Protein AF-0000000075109501 (afdb_homodimer)

InterPro domains:
  IPR036249 Thioredoxin-like superfamily [SSF52833] (13-131)

Organism: Aphanomyces astaci (NCBI:txid112090)

Structure (mmCIF, N/CA/C/O backbone):
data_AF-0000000075109501-model_v1
#
loop_
_entity.id
_entity.type
_entity.pdbx_description
1 polymer 'Thioredoxin-like fold domain-containing protein'
#
loop_
_atom_site.group_PDB
_atom_site.id
_atom_site.type_symbol
_atom_site.label_atom_id
_atom_site.label_alt_id
_atom_site.label_comp_id
_atom_site.label_asym_id
_atom_site.label_entity_id
_atom_site.label_seq_id
_atom_site.pdbx_PDB_ins_code
_atom_site.Cartn_x
_atom_site.Cartn_y
_atom_site.Cartn_z
_atom_site.occupancy
_atom_site.B_iso_or_equiv
_atom_site.auth_seq_id
_atom_site.auth_comp_id
_atom_site.auth_asym_id
_atom_site.auth_atom_id
_atom_site.pdbx_PDB_model_num
ATOM 1 N N . MET A 1 1 ? 1.166 48.281 -24.672 1 33.03 1 MET A N 1
ATOM 2 C CA . MET A 1 1 ? 1.552 46.969 -25.125 1 33.03 1 MET A CA 1
ATOM 3 C C . MET A 1 1 ? 2.084 46.125 -23.969 1 33.03 1 MET A C 1
ATOM 5 O O . MET A 1 1 ? 3.258 46.219 -23.609 1 33.03 1 MET A O 1
ATOM 9 N N . MET A 1 2 ? 1.302 45.969 -22.781 1 36.78 2 MET A N 1
ATOM 10 C CA . MET A 1 2 ? 1.619 45.406 -21.484 1 36.78 2 MET A CA 1
ATOM 11 C C . MET A 1 2 ? 1.959 43.906 -21.594 1 36.78 2 MET A C 1
ATOM 13 O O . MET A 1 2 ? 1.188 43.125 -22.156 1 36.78 2 MET A O 1
ATOM 17 N N . GLY A 1 3 ? 3.221 43.594 -21.812 1 31.98 3 GLY A N 1
ATOM 18 C CA . GLY A 1 3 ? 3.746 42.219 -21.891 1 31.98 3 GLY A CA 1
ATOM 19 C C . GLY A 1 3 ? 3.271 41.344 -20.75 1 31.98 3 GLY A C 1
ATOM 20 O O . GLY A 1 3 ? 3.451 41.688 -19.578 1 31.98 3 GLY A O 1
ATOM 21 N N . LEU A 1 4 ? 2.201 40.594 -20.875 1 34.44 4 LEU A N 1
ATOM 22 C CA . LEU A 1 4 ? 1.718 39.531 -19.969 1 34.44 4 LEU A CA 1
ATOM 23 C C . LEU A 1 4 ? 2.811 38.5 -19.688 1 34.44 4 LEU A C 1
ATOM 25 O O . LEU A 1 4 ? 3.227 37.781 -20.594 1 34.44 4 LEU A O 1
ATOM 29 N N . LEU A 1 5 ? 3.838 38.812 -18.906 1 34.16 5 LEU A N 1
ATOM 30 C CA . LEU A 1 5 ? 4.828 37.812 -18.547 1 34.16 5 LEU A CA 1
ATOM 31 C C . LEU A 1 5 ? 4.152 36.594 -17.906 1 34.16 5 LEU A C 1
ATOM 33 O O . LEU A 1 5 ? 3.395 36.719 -16.953 1 34.16 5 LEU A O 1
ATOM 37 N N . PHE A 1 6 ? 3.906 35.531 -18.641 1 37.47 6 PHE A N 1
ATOM 38 C CA . PHE A 1 6 ? 3.467 34.219 -18.234 1 37.47 6 PHE A CA 1
ATOM 39 C C . PHE A 1 6 ? 4.363 33.656 -17.125 1 37.47 6 PHE A C 1
ATOM 41 O O . PHE A 1 6 ? 5.555 33.438 -17.344 1 37.47 6 PHE A O 1
ATOM 48 N N . ARG A 1 7 ? 4.148 34.094 -15.867 1 44.5 7 ARG A N 1
ATOM 49 C CA . ARG A 1 7 ? 4.844 33.5 -14.734 1 44.5 7 ARG A CA 1
ATOM 50 C C . ARG A 1 7 ? 4.656 32 -14.703 1 44.5 7 ARG A C 1
ATOM 52 O O . ARG A 1 7 ? 3.547 31.5 -14.477 1 44.5 7 ARG A O 1
ATOM 59 N N . ALA A 1 8 ? 5.504 31.234 -15.375 1 37.91 8 ALA A N 1
ATOM 60 C CA . ALA A 1 8 ? 5.477 29.781 -15.367 1 37.91 8 ALA A CA 1
ATOM 61 C C . ALA A 1 8 ? 5.844 29.234 -13.992 1 37.91 8 ALA A C 1
ATOM 63 O O . ALA A 1 8 ? 6.965 29.422 -13.516 1 37.91 8 ALA A O 1
ATOM 64 N N . ALA A 1 9 ? 4.887 29.078 -13.109 1 43.84 9 ALA A N 1
ATOM 65 C CA . ALA A 1 9 ? 5.113 28.391 -11.844 1 43.84 9 ALA A CA 1
ATOM 66 C C . ALA A 1 9 ? 5.77 27.031 -12.078 1 43.84 9 ALA A C 1
ATOM 68 O O . ALA A 1 9 ? 5.266 26.219 -12.852 1 43.84 9 ALA A O 1
ATOM 69 N N . ILE A 1 10 ? 7.164 26.922 -11.938 1 38.84 10 ILE A N 1
ATOM 70 C CA . ILE A 1 10 ? 7.879 25.656 -12.07 1 38.84 10 ILE A CA 1
ATOM 71 C C . ILE A 1 10 ? 7.48 24.719 -10.938 1 38.84 10 ILE A C 1
ATOM 73 O O . ILE A 1 10 ? 7.66 25.031 -9.758 1 38.84 10 ILE A O 1
ATOM 77 N N . PHE A 1 11 ? 6.633 23.812 -11.172 1 44.56 11 PHE A N 1
ATOM 78 C CA . PHE A 1 11 ? 6.262 22.734 -10.25 1 44.56 11 PHE A CA 1
ATOM 79 C C . PHE A 1 11 ? 7.348 21.672 -10.195 1 44.56 11 PHE A C 1
ATOM 81 O O . PHE A 1 11 ? 7.629 21.016 -11.203 1 44.56 11 PHE A O 1
ATOM 88 N N . VAL A 1 12 ? 8.43 21.797 -9.258 1 39.12 12 VAL A N 1
ATOM 89 C CA . VAL A 1 12 ? 9.414 20.734 -9.133 1 39.12 12 VAL A CA 1
ATOM 90 C C . VAL A 1 12 ? 8.914 19.672 -8.141 1 39.12 12 VAL A C 1
ATOM 92 O O . VAL A 1 12 ? 8.578 20 -7 1 39.12 12 VAL A O 1
ATOM 95 N N . VAL A 1 13 ? 8.547 18.578 -8.633 1 41.22 13 VAL A N 1
ATOM 96 C CA . VAL A 1 13 ? 8.211 17.422 -7.812 1 41.22 13 VAL A CA 1
ATOM 97 C C . VAL A 1 13 ? 9.484 16.719 -7.363 1 41.22 13 VAL A C 1
ATOM 99 O O . VAL A 1 13 ? 10.258 16.234 -8.195 1 41.22 13 VAL A O 1
ATOM 102 N N . LEU A 1 14 ? 10.047 17.016 -6.191 1 36.53 14 LEU A N 1
ATOM 103 C CA . LEU A 1 14 ? 11.219 16.297 -5.699 1 36.53 14 LEU A CA 1
ATOM 104 C C . LEU A 1 14 ? 10.797 15.062 -4.91 1 36.53 14 LEU A C 1
ATOM 106 O O . LEU A 1 14 ? 10.141 15.172 -3.875 1 36.53 14 LEU A O 1
ATOM 110 N N . ALA A 1 15 ? 10.797 14.039 -5.57 1 40.53 15 ALA A N 1
ATOM 111 C CA . ALA A 1 15 ? 10.641 12.758 -4.883 1 40.53 15 ALA A CA 1
ATOM 112 C C . ALA A 1 15 ? 11.969 12.281 -4.301 1 40.53 15 ALA A C 1
ATOM 114 O O . ALA A 1 15 ? 12.945 12.102 -5.035 1 40.53 15 ALA A O 1
ATOM 115 N N . MET A 1 16 ? 12.328 12.57 -3.178 1 34.25 16 MET A N 1
ATOM 116 C CA . MET A 1 16 ? 13.555 12.039 -2.59 1 34.25 16 MET A CA 1
ATOM 117 C C . MET A 1 16 ? 13.477 10.516 -2.461 1 34.25 16 MET A C 1
ATOM 119 O O . MET A 1 16 ? 12.805 10 -1.567 1 34.25 16 MET A O 1
ATOM 123 N N . LEU A 1 17 ? 13.5 9.922 -3.537 1 38.72 17 LEU A N 1
ATOM 124 C CA . LEU A 1 17 ? 13.648 8.469 -3.451 1 38.72 17 LEU A CA 1
ATOM 125 C C . LEU A 1 17 ? 15.094 8.086 -3.164 1 38.72 17 LEU A C 1
ATOM 127 O O . LEU A 1 17 ? 16.016 8.742 -3.637 1 38.72 17 LEU A O 1
ATOM 131 N N . PRO A 1 18 ? 15.359 7.418 -2.105 1 33.84 18 PRO A N 1
ATOM 132 C CA . PRO A 1 18 ? 16.75 6.945 -2.074 1 33.84 18 PRO A CA 1
ATOM 133 C C . PRO A 1 18 ? 17.203 6.387 -3.42 1 33.84 18 PRO A C 1
ATOM 135 O O . PRO A 1 18 ? 16.422 5.758 -4.133 1 33.84 18 PRO A O 1
ATOM 138 N N . SER A 1 19 ? 18.125 7.223 -4.027 1 35.84 19 SER A N 1
ATOM 139 C CA . SER A 1 19 ? 18.734 6.75 -5.273 1 35.84 19 SER A CA 1
ATOM 140 C C . SER A 1 19 ? 19.25 5.328 -5.125 1 35.84 19 SER A C 1
ATOM 142 O O . SER A 1 19 ? 20.344 5.117 -4.586 1 35.84 19 SER A O 1
ATOM 144 N N . SER A 1 20 ? 18.594 4.422 -4.68 1 35.09 20 SER A N 1
ATOM 145 C CA . SER A 1 20 ? 19.281 3.18 -5.02 1 35.09 20 SER A CA 1
ATOM 146 C C . SER A 1 20 ? 19.547 3.092 -6.52 1 35.09 20 SER A C 1
ATOM 148 O O . SER A 1 20 ? 18.828 3.686 -7.32 1 35.09 20 SER A O 1
ATOM 150 N N . SER A 1 21 ? 20.828 2.861 -6.926 1 34.03 21 SER A N 1
ATOM 151 C CA . SER A 1 21 ? 21.156 2.572 -8.32 1 34.03 21 SER A CA 1
ATOM 152 C C . SER A 1 21 ? 19.984 1.938 -9.047 1 34.03 21 SER A C 1
ATOM 154 O O . SER A 1 21 ? 19.375 0.989 -8.547 1 34.03 21 SER A O 1
ATOM 156 N N . VAL A 1 22 ? 19.125 2.854 -9.719 1 38 22 VAL A N 1
ATOM 157 C CA . VAL A 1 22 ? 18.219 2.219 -10.68 1 38 22 VAL A CA 1
ATOM 158 C C . VAL A 1 22 ? 18.891 0.973 -11.266 1 38 22 VAL A C 1
ATOM 160 O O . VAL A 1 22 ? 19.875 1.073 -11.992 1 38 22 VAL A O 1
ATOM 163 N N . GLY A 1 23 ? 19.156 -0.03 -10.516 1 33.16 23 GLY A N 1
ATOM 164 C CA . GLY A 1 23 ? 19.688 -1.192 -11.203 1 33.16 23 GLY A CA 1
ATOM 165 C C . GLY A 1 23 ? 19.125 -1.379 -12.602 1 33.16 23 GLY A C 1
ATOM 166 O O . GLY A 1 23 ? 18.094 -0.807 -12.938 1 33.16 23 GLY A O 1
ATOM 167 N N . ASP A 1 24 ? 19.844 -1.945 -13.484 1 32.72 24 ASP A N 1
ATOM 168 C CA . ASP A 1 24 ? 19.469 -2.404 -14.82 1 32.72 24 ASP A CA 1
ATOM 169 C C . ASP A 1 24 ? 18.016 -2.893 -14.844 1 32.72 24 ASP A C 1
ATOM 171 O O . ASP A 1 24 ? 17.562 -3.559 -13.914 1 32.72 24 ASP A O 1
ATOM 175 N N . ILE A 1 25 ? 17.031 -1.948 -15.352 1 41.03 25 ILE A N 1
ATOM 176 C CA . ILE A 1 25 ? 15.758 -2.547 -15.727 1 41.03 25 ILE A CA 1
ATOM 177 C C . ILE A 1 25 ? 15.953 -4.023 -16.062 1 41.03 25 ILE A C 1
ATOM 179 O O . ILE A 1 25 ? 16.688 -4.367 -17 1 41.03 25 ILE A O 1
ATOM 183 N N . PRO A 1 26 ? 15.758 -4.848 -15.125 1 42.59 26 PRO A N 1
ATOM 184 C CA . PRO A 1 26 ? 16.047 -6.223 -15.531 1 42.59 26 PRO A CA 1
ATOM 185 C C . PRO A 1 26 ? 15.555 -6.535 -16.953 1 42.59 26 PRO A C 1
ATOM 187 O O . PRO A 1 26 ? 14.547 -5.98 -17.391 1 42.59 26 PRO A O 1
ATOM 190 N N . THR A 1 27 ? 16.281 -6.91 -17.875 1 42.75 27 THR A N 1
ATOM 191 C CA . THR A 1 27 ? 15.969 -7.465 -19.188 1 42.75 27 THR A CA 1
ATOM 192 C C . THR A 1 27 ? 14.812 -8.453 -19.094 1 42.75 27 THR A C 1
ATOM 194 O O . THR A 1 27 ? 14.203 -8.805 -20.094 1 42.75 27 THR A O 1
ATOM 197 N N . THR A 1 28 ? 14.633 -9.125 -17.922 1 51.81 28 THR A N 1
ATOM 198 C CA . THR A 1 28 ? 13.484 -10.023 -17.828 1 51.81 28 THR A CA 1
ATOM 199 C C . THR A 1 28 ? 12.398 -9.406 -16.969 1 51.81 28 THR A C 1
ATOM 201 O O . THR A 1 28 ? 12.688 -8.742 -15.961 1 51.81 28 THR A O 1
ATOM 204 N N . THR A 1 29 ? 11.266 -9.133 -17.516 1 56.59 29 THR A N 1
ATOM 205 C CA . THR A 1 29 ? 10.109 -8.555 -16.844 1 56.59 29 THR A CA 1
ATOM 206 C C . THR A 1 29 ? 9.766 -9.352 -15.586 1 56.59 29 THR A C 1
ATOM 208 O O .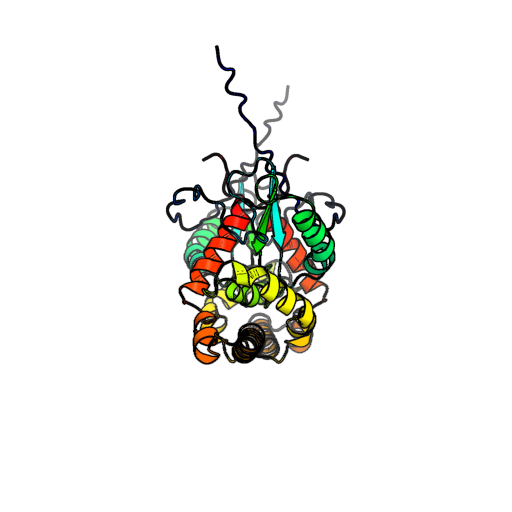 THR A 1 29 ? 9.492 -10.555 -15.664 1 56.59 29 THR A O 1
ATOM 211 N N . PRO A 1 30 ? 9.984 -8.672 -14.531 1 77.88 30 PRO A N 1
ATOM 212 C CA . PRO A 1 30 ? 9.547 -9.391 -13.328 1 77.88 30 PRO A CA 1
ATOM 213 C C . PRO A 1 30 ? 8.055 -9.688 -13.328 1 77.88 30 PRO A C 1
ATOM 215 O O . PRO A 1 30 ? 7.32 -9.203 -14.195 1 77.88 30 PRO A O 1
ATOM 218 N N . GLY A 1 31 ? 7.652 -10.656 -12.609 1 87.25 31 GLY A N 1
ATOM 219 C CA . GLY A 1 31 ? 6.266 -11.078 -12.477 1 87.25 31 GLY A CA 1
ATOM 220 C C . GLY A 1 31 ? 6.082 -12.578 -12.555 1 87.25 31 GLY A C 1
ATOM 221 O O . GLY A 1 31 ? 7.051 -13.336 -12.453 1 87.25 31 GLY A O 1
ATOM 222 N N . PHE A 1 32 ? 4.766 -12.945 -12.609 1 90.62 32 PHE A N 1
ATOM 223 C CA . PHE A 1 32 ? 4.422 -14.359 -12.633 1 90.62 32 PHE A CA 1
ATOM 224 C C . PHE A 1 32 ? 3.762 -14.742 -13.953 1 90.62 32 PHE A C 1
ATOM 226 O O . PHE A 1 32 ? 2.682 -14.242 -14.281 1 90.62 32 PHE A O 1
ATOM 233 N N . THR A 1 33 ? 4.457 -15.625 -14.68 1 91.06 33 THR A N 1
ATOM 234 C CA . THR A 1 33 ? 3.961 -16.047 -15.984 1 91.06 33 THR A CA 1
ATOM 235 C C . THR A 1 33 ? 2.842 -17.078 -15.828 1 91.06 33 THR A C 1
ATOM 237 O O . THR A 1 33 ? 2.934 -17.984 -15 1 91.06 33 THR A O 1
ATOM 240 N N . TYR A 1 34 ? 1.793 -16.812 -16.594 1 92.12 34 TYR A N 1
ATOM 241 C CA . TYR A 1 34 ? 0.693 -17.766 -16.641 1 92.12 34 TYR A CA 1
ATOM 242 C C . TYR A 1 34 ? 1.068 -19 -17.469 1 92.12 34 TYR A C 1
ATOM 244 O O . TYR A 1 34 ? 1.349 -18.891 -18.656 1 92.12 34 TYR A O 1
ATOM 252 N N . LYS A 1 35 ? 1.213 -20.125 -16.75 1 89.94 35 LYS A N 1
ATOM 253 C CA . LYS A 1 35 ? 1.465 -21.438 -17.359 1 89.94 35 LYS A CA 1
ATOM 254 C C . LYS A 1 35 ? 2.748 -21.422 -18.188 1 89.94 35 LYS A C 1
ATOM 256 O O . LYS A 1 35 ? 3.828 -21.141 -17.656 1 89.94 35 LYS A O 1
ATOM 261 N N . ASP A 1 36 ? 2.703 -21.594 -19.5 1 89.62 36 ASP A N 1
ATOM 262 C CA . ASP A 1 36 ? 3.902 -21.875 -20.281 1 89.62 36 ASP A CA 1
ATOM 263 C C . ASP A 1 36 ? 4.215 -20.734 -21.234 1 89.62 36 ASP A C 1
ATOM 265 O O . ASP A 1 36 ? 4.844 -20.938 -22.281 1 89.62 36 ASP A O 1
ATOM 269 N N . GLY A 1 37 ? 3.805 -19.641 -20.906 1 91.62 37 GLY A N 1
ATOM 270 C CA . GLY A 1 37 ? 4.133 -18.5 -21.766 1 91.62 37 GLY A CA 1
ATOM 271 C C . GLY A 1 37 ? 5.625 -18.297 -21.922 1 91.62 37 GLY A C 1
ATOM 272 O O . GLY A 1 37 ? 6.352 -18.156 -20.938 1 91.62 37 GLY A O 1
ATOM 273 N N . LEU A 1 38 ? 6.043 -18.125 -23.172 1 91.62 38 LEU A N 1
ATOM 274 C CA . LEU A 1 38 ? 7.469 -17.984 -23.438 1 91.62 38 LEU A CA 1
ATOM 275 C C . LEU A 1 38 ? 7.867 -16.516 -23.516 1 91.62 38 LEU A C 1
ATOM 277 O O . LEU A 1 38 ? 7.094 -15.68 -23.984 1 91.62 38 LEU A O 1
ATOM 281 N N . PRO A 1 39 ? 9.117 -16.234 -23.031 1 89.56 39 PRO A N 1
ATOM 282 C CA . PRO A 1 39 ? 9.578 -14.844 -23.062 1 89.56 39 PRO A CA 1
ATOM 283 C C . PRO A 1 39 ? 9.688 -14.289 -24.484 1 89.56 39 PRO A C 1
ATOM 285 O O . PRO A 1 39 ? 9.609 -13.07 -24.672 1 89.56 39 PRO A O 1
ATOM 288 N N . GLN A 1 40 ? 9.719 -15.117 -25.5 1 89.69 40 GLN A N 1
ATOM 289 C CA . GLN A 1 40 ? 9.906 -14.672 -26.875 1 89.69 40 GLN A CA 1
ATOM 290 C C . GLN A 1 40 ? 8.578 -14.641 -27.625 1 89.69 40 GLN A C 1
ATOM 292 O O . GLN A 1 40 ? 8.539 -14.336 -28.812 1 89.69 40 GLN A O 1
ATOM 297 N N . ALA A 1 41 ? 7.555 -15.055 -26.859 1 91.56 41 ALA A N 1
ATOM 298 C CA . ALA A 1 41 ? 6.258 -14.977 -27.516 1 91.56 41 ALA A CA 1
ATOM 299 C C . ALA A 1 41 ? 6.035 -13.602 -28.141 1 91.56 41 ALA A C 1
ATOM 301 O O . ALA A 1 41 ? 6.332 -12.578 -27.516 1 91.56 41 ALA A O 1
ATOM 302 N N . PRO A 1 42 ? 5.488 -13.539 -29.344 1 90.56 42 PRO A N 1
ATOM 303 C CA . PRO A 1 42 ? 5.352 -12.258 -30.047 1 90.56 42 PRO A CA 1
ATOM 304 C C . PRO A 1 42 ? 4.324 -11.336 -29.406 1 90.56 42 PRO A C 1
ATOM 306 O O . PRO A 1 42 ? 4.422 -10.109 -29.531 1 90.56 42 PRO A O 1
ATOM 309 N N . VAL A 1 43 ? 3.311 -11.93 -28.812 1 91.88 43 VAL A N 1
ATOM 310 C CA . VAL A 1 43 ? 2.334 -11.125 -28.078 1 91.88 43 VAL A CA 1
ATOM 311 C C . VAL A 1 43 ? 2.508 -11.32 -26.578 1 91.88 43 VAL A C 1
ATOM 313 O O . VAL A 1 43 ? 2.484 -12.453 -26.094 1 91.88 43 VAL A O 1
ATOM 316 N N . GLN A 1 44 ? 2.74 -10.234 -25.891 1 90.19 44 GLN A N 1
ATOM 317 C CA . GLN A 1 44 ? 2.906 -10.273 -24.453 1 90.19 44 GLN A CA 1
ATOM 318 C C . GLN A 1 44 ? 1.927 -9.328 -23.766 1 90.19 44 GLN A C 1
ATOM 320 O O . GLN A 1 44 ? 1.751 -8.188 -24.188 1 90.19 44 GLN A O 1
ATOM 325 N N . LEU A 1 45 ? 1.211 -9.875 -22.766 1 89.31 45 LEU A N 1
ATOM 326 C CA . LEU A 1 45 ? 0.313 -9.07 -21.938 1 89.31 45 LEU A CA 1
ATOM 327 C C . LEU A 1 45 ? 0.741 -9.102 -20.484 1 89.31 45 LEU A C 1
ATOM 329 O O . LEU A 1 45 ? 0.899 -10.18 -19.891 1 89.31 45 LEU A O 1
ATOM 333 N N . GLN A 1 46 ? 0.994 -7.957 -19.953 1 88.75 46 GLN A N 1
ATOM 334 C CA . GLN A 1 46 ? 1.236 -7.793 -18.516 1 88.75 46 GLN A CA 1
ATOM 335 C C . GLN A 1 46 ? 0.005 -7.234 -17.812 1 88.75 46 GLN A C 1
ATOM 337 O O . GLN A 1 46 ? -0.554 -6.223 -18.234 1 88.75 46 GLN A O 1
ATOM 342 N N . VAL A 1 47 ? -0.403 -7.984 -16.797 1 90.56 47 VAL A N 1
ATOM 343 C CA . VAL A 1 47 ? -1.583 -7.555 -16.062 1 90.56 47 VAL A CA 1
ATOM 344 C C . VAL A 1 47 ? -1.203 -7.27 -14.602 1 90.56 47 VAL A C 1
ATOM 346 O O . VAL A 1 47 ? -0.495 -8.062 -13.977 1 90.56 47 VAL A O 1
ATOM 349 N N . PHE A 1 48 ? -1.614 -6.117 -14.172 1 89.75 48 PHE A N 1
ATOM 350 C CA . PHE A 1 48 ? -1.383 -5.734 -12.781 1 8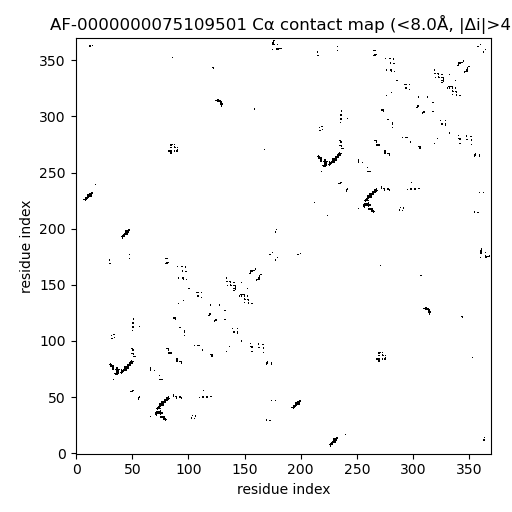9.75 48 PHE A CA 1
ATOM 351 C C . PHE A 1 48 ? -2.59 -6.074 -11.922 1 89.75 48 PHE A C 1
ATOM 353 O O . PHE A 1 48 ? -3.705 -5.621 -12.195 1 89.75 48 PHE A O 1
ATOM 360 N N . ILE A 1 49 ? -2.357 -6.902 -10.891 1 93.06 49 ILE A N 1
ATOM 361 C CA . ILE A 1 49 ? -3.465 -7.328 -10.047 1 93.06 49 ILE A CA 1
ATOM 362 C C . ILE A 1 49 ? -3.105 -7.121 -8.578 1 93.06 49 ILE A C 1
ATOM 364 O O . ILE A 1 49 ? -1.931 -7.172 -8.203 1 93.06 49 ILE A O 1
ATOM 368 N N . ASP A 1 50 ? -4.102 -6.832 -7.801 1 95.75 50 ASP A N 1
ATOM 369 C CA . ASP A 1 50 ? -4.059 -6.906 -6.344 1 95.75 50 ASP A CA 1
ATOM 370 C C . ASP A 1 50 ? -4.82 -8.125 -5.836 1 95.75 50 ASP A C 1
ATOM 372 O O . ASP A 1 50 ? -6 -8.305 -6.148 1 95.75 50 ASP A O 1
ATOM 376 N N . LEU A 1 51 ? -4.152 -8.953 -5.086 1 97.19 51 LEU A N 1
ATOM 377 C CA . LEU A 1 51 ? -4.723 -10.227 -4.676 1 97.19 51 LEU A CA 1
ATOM 378 C C . LEU A 1 51 ? -5.93 -10.016 -3.764 1 97.19 51 LEU A C 1
ATOM 380 O O . LEU A 1 51 ? -6.742 -10.922 -3.578 1 97.19 51 LEU A O 1
ATOM 384 N N . LEU A 1 52 ? -6.062 -8.758 -3.264 1 98.38 52 LEU A N 1
ATOM 385 C CA . LEU A 1 52 ? -7.164 -8.547 -2.332 1 98.38 52 LEU A CA 1
ATOM 386 C C . LEU A 1 52 ? -8.195 -7.59 -2.926 1 98.38 52 LEU A C 1
ATOM 388 O O . LEU A 1 52 ? -9.133 -7.176 -2.236 1 98.38 52 LEU A O 1
ATOM 392 N N . CYS A 1 53 ? -8.039 -7.246 -4.18 1 97.44 53 CYS A N 1
ATOM 393 C CA . CYS A 1 53 ? -9 -6.375 -4.852 1 97.44 53 CYS A CA 1
ATOM 394 C C . CYS A 1 53 ? -10.133 -7.191 -5.469 1 97.44 53 CYS A C 1
ATOM 396 O O . CYS A 1 53 ? -9.891 -8.078 -6.289 1 97.44 53 CYS A O 1
ATOM 398 N N . PRO A 1 54 ? -11.359 -6.805 -5.113 1 97.06 54 PRO A N 1
ATOM 399 C CA . PRO A 1 54 ? -12.484 -7.562 -5.664 1 97.06 54 PRO A CA 1
ATOM 400 C C . PRO A 1 54 ? -12.594 -7.438 -7.18 1 97.06 54 PRO A C 1
ATOM 402 O O . PRO A 1 54 ? -13.078 -8.359 -7.848 1 97.06 54 PRO A O 1
ATOM 405 N N . TYR A 1 55 ? -12.164 -6.395 -7.75 1 93.06 55 TYR A N 1
ATOM 406 C CA . TYR A 1 55 ? -12.219 -6.203 -9.195 1 93.06 55 TYR A CA 1
ATOM 407 C C . TYR A 1 55 ? -11.18 -7.074 -9.898 1 93.06 55 TYR A C 1
ATOM 409 O O . TYR A 1 55 ? -11.438 -7.605 -10.977 1 93.06 55 TYR A O 1
ATOM 417 N N . SER A 1 56 ? -9.945 -7.141 -9.305 1 96.44 56 SER A N 1
ATOM 418 C CA . SER A 1 56 ? -8.945 -8.062 -9.828 1 96.44 56 SER A CA 1
ATOM 419 C C . SER A 1 56 ? -9.461 -9.492 -9.836 1 96.44 56 SER A C 1
ATOM 421 O O . SER A 1 56 ? -9.273 -10.227 -10.812 1 96.44 56 SER A O 1
ATOM 423 N N . LYS A 1 57 ? -10.125 -9.891 -8.758 1 97.69 57 LYS A N 1
ATOM 424 C CA . LYS A 1 57 ? -10.727 -11.219 -8.68 1 97.69 57 LYS A CA 1
ATOM 425 C C . LYS A 1 57 ? -11.789 -11.414 -9.758 1 97.69 57 LYS A C 1
ATOM 427 O O . LYS A 1 57 ? -11.828 -12.453 -10.422 1 97.69 57 LYS A O 1
ATOM 432 N N . ALA A 1 58 ? -12.594 -10.406 -9.961 1 96.75 58 ALA A N 1
ATOM 433 C CA . ALA A 1 58 ? -13.688 -10.484 -10.922 1 96.75 58 ALA A CA 1
ATOM 434 C C . ALA A 1 58 ? -13.156 -10.617 -12.344 1 96.75 58 ALA A C 1
ATOM 436 O O . ALA A 1 58 ? -13.781 -11.266 -13.195 1 96.75 58 ALA A O 1
ATOM 437 N N . ALA A 1 59 ? -12.008 -10.039 -12.609 1 95.81 59 ALA A N 1
ATOM 438 C CA . ALA A 1 59 ? -11.43 -10.039 -13.953 1 95.81 59 ALA A CA 1
ATOM 439 C C . ALA A 1 59 ? -10.672 -11.336 -14.227 1 95.81 59 ALA A C 1
ATOM 441 O O . ALA A 1 59 ? -10.398 -11.664 -15.383 1 95.81 59 ALA A O 1
ATOM 442 N N . TYR A 1 60 ? -10.328 -12.078 -13.195 1 96.19 60 TYR A N 1
ATOM 443 C CA . TYR A 1 60 ? -9.398 -13.203 -13.297 1 96.19 60 TYR A CA 1
ATOM 444 C C . TYR A 1 60 ? -9.938 -14.281 -14.227 1 96.19 60 TYR A C 1
ATOM 446 O O . TYR A 1 60 ? -9.203 -14.797 -15.07 1 96.19 60 TYR A O 1
ATOM 454 N N . PRO A 1 61 ? -11.242 -14.617 -14.227 1 97.31 61 PRO A N 1
ATOM 455 C CA . PRO A 1 61 ? -11.75 -15.656 -15.125 1 97.31 61 PRO A CA 1
ATOM 456 C C . PRO A 1 61 ? -11.555 -15.305 -16.594 1 97.31 61 PRO A C 1
ATOM 458 O O . PRO A 1 61 ? -11.203 -16.172 -17.406 1 97.31 61 PRO A O 1
ATOM 461 N N . ALA A 1 62 ? -11.742 -14.086 -16.922 1 94.88 62 ALA A N 1
ATOM 462 C CA . ALA A 1 62 ? -11.531 -13.656 -18.297 1 94.88 62 ALA A CA 1
ATOM 463 C C . ALA A 1 62 ? -10.062 -13.734 -18.688 1 94.88 62 ALA A C 1
ATOM 465 O O . ALA A 1 62 ? -9.719 -14.156 -19.797 1 94.88 62 ALA A O 1
ATOM 466 N N . LEU A 1 63 ? -9.164 -13.359 -17.797 1 94.88 63 LEU A N 1
ATOM 467 C CA . LEU A 1 63 ? -7.73 -13.43 -18.031 1 94.88 63 LEU A CA 1
ATOM 468 C C . LEU A 1 63 ? -7.27 -14.875 -18.172 1 94.88 63 LEU A C 1
ATOM 470 O O . LEU A 1 63 ? -6.438 -15.18 -19.031 1 94.88 63 LEU A O 1
ATOM 474 N N . LYS A 1 64 ? -7.805 -15.719 -17.328 1 95.62 64 LYS A N 1
ATOM 475 C CA . LYS A 1 64 ? -7.52 -17.141 -17.422 1 95.62 64 LYS A CA 1
ATOM 476 C C . LYS A 1 64 ? -7.941 -17.703 -18.766 1 95.62 64 LYS A C 1
ATOM 478 O O . LYS A 1 64 ? -7.184 -18.438 -19.406 1 95.62 64 LYS A O 1
ATOM 483 N N . GLN A 1 65 ? -9.102 -17.297 -19.203 1 95.81 65 GLN A N 1
ATOM 484 C CA . GLN A 1 65 ? -9.594 -17.734 -20.516 1 95.81 65 GLN A CA 1
ATOM 485 C C . GLN A 1 65 ? -8.672 -17.25 -21.641 1 95.81 65 GLN A C 1
ATOM 487 O O . GLN A 1 65 ? -8.375 -18 -22.562 1 95.81 65 GLN A O 1
ATOM 492 N N . LEU A 1 66 ? -8.266 -16.031 -21.5 1 92.5 66 LEU A N 1
ATOM 493 C CA . LEU A 1 66 ? -7.348 -15.469 -22.484 1 92.5 66 LEU A CA 1
ATOM 494 C C . LEU A 1 66 ? -6.035 -16.25 -22.516 1 92.5 66 LEU A C 1
ATOM 496 O O . LEU A 1 66 ? -5.543 -16.609 -23.594 1 92.5 66 LEU A O 1
ATOM 500 N N . GLY A 1 67 ? -5.488 -16.5 -21.391 1 94.25 67 GLY A N 1
ATOM 501 C CA . GLY A 1 67 ? -4.254 -17.281 -21.297 1 94.25 67 GLY A CA 1
ATOM 502 C C . GLY A 1 67 ? -4.391 -18.688 -21.828 1 94.25 67 GLY A C 1
ATOM 503 O O . GLY A 1 67 ? -3.463 -19.219 -22.453 1 94.25 67 GLY A O 1
ATOM 504 N N . ASP A 1 68 ? -5.543 -19.297 -21.672 1 95.81 68 ASP A N 1
ATOM 505 C CA . ASP A 1 68 ? -5.785 -20.672 -22.078 1 95.81 68 ASP A CA 1
ATOM 506 C C . ASP A 1 68 ? -6.059 -20.766 -23.578 1 95.81 68 ASP A C 1
ATOM 508 O O . ASP A 1 68 ? -5.969 -21.844 -24.172 1 95.81 68 ASP A O 1
ATOM 512 N N . ALA A 1 69 ? -6.328 -19.609 -24.188 1 95.38 69 ALA A N 1
ATOM 513 C CA . ALA A 1 69 ? -6.777 -19.609 -25.578 1 95.38 69 ALA A CA 1
ATOM 514 C C . ALA A 1 69 ? -5.598 -19.703 -26.547 1 95.38 69 ALA A C 1
ATOM 516 O O . ALA A 1 69 ? -5.773 -19.984 -27.734 1 95.38 69 ALA A O 1
ATOM 517 N N . PHE A 1 70 ? -4.387 -19.422 -26.078 1 94 70 PHE A N 1
ATOM 518 C CA . PHE A 1 70 ? -3.221 -19.375 -26.953 1 94 70 PHE A CA 1
ATOM 519 C C . PHE A 1 70 ? -2.117 -20.281 -26.438 1 94 70 PHE A C 1
ATOM 521 O O . PHE A 1 70 ? -2.045 -20.547 -25.234 1 94 70 PHE A O 1
ATOM 528 N N . GLU A 1 71 ? -1.29 -20.672 -27.406 1 95.81 71 GLU A N 1
ATOM 529 C CA . GLU A 1 71 ? -0.095 -21.422 -27.016 1 95.81 71 GLU A CA 1
ATOM 530 C C . GLU A 1 71 ? 0.97 -20.484 -26.438 1 95.81 71 GLU A C 1
ATOM 532 O O . GLU A 1 71 ? 1.066 -19.328 -26.844 1 95.81 71 GLU A O 1
ATOM 537 N N . GLY A 1 72 ? 1.777 -21.094 -25.531 1 94.38 72 GLY A N 1
ATOM 538 C CA . GLY A 1 72 ? 2.795 -20.297 -24.859 1 94.38 72 GLY A CA 1
ATOM 539 C C . GLY A 1 72 ? 3.826 -19.719 -25.797 1 94.38 72 GLY A C 1
ATOM 540 O O . GLY A 1 72 ? 4.469 -18.719 -25.469 1 94.38 72 GLY A O 1
ATOM 541 N N . LYS A 1 73 ? 3.994 -20.281 -26.969 1 95.69 73 LYS A N 1
ATOM 542 C CA . LYS A 1 73 ? 4.953 -19.766 -27.938 1 95.69 73 LYS A CA 1
ATOM 543 C C . LYS A 1 73 ? 4.398 -18.531 -28.656 1 95.69 73 LYS A C 1
ATOM 545 O O . LYS A 1 73 ? 5.152 -17.781 -29.266 1 95.69 73 LYS A O 1
ATOM 550 N N . ASP A 1 74 ? 3.023 -18.359 -28.594 1 93.81 74 ASP A N 1
ATOM 551 C CA . ASP A 1 74 ? 2.383 -17.281 -29.344 1 93.81 74 ASP A CA 1
ATOM 552 C C . ASP A 1 74 ? 1.974 -16.141 -28.422 1 93.81 74 ASP A C 1
ATOM 554 O O . ASP A 1 74 ? 1.874 -14.992 -28.844 1 93.81 74 ASP A O 1
ATOM 558 N N . PHE A 1 75 ? 1.708 -16.453 -27.188 1 93.5 75 PHE A N 1
ATOM 559 C CA . PHE A 1 75 ? 1.131 -15.5 -26.25 1 93.5 75 PHE A CA 1
ATOM 560 C C . PHE A 1 75 ? 1.652 -15.734 -24.844 1 93.5 75 PHE A C 1
ATOM 562 O O . PHE A 1 75 ? 1.646 -16.859 -24.359 1 93.5 75 PHE A O 1
ATOM 569 N N . ARG A 1 76 ? 2.131 -14.609 -24.172 1 92.94 76 ARG A N 1
ATOM 570 C CA . ARG A 1 76 ? 2.58 -14.656 -22.781 1 92.94 76 ARG A CA 1
ATOM 571 C C . ARG A 1 76 ? 1.768 -13.711 -21.906 1 92.94 76 ARG A C 1
ATOM 573 O O . ARG A 1 76 ? 1.707 -12.508 -22.172 1 92.94 76 ARG A O 1
ATOM 580 N N . LEU A 1 77 ? 1.104 -14.328 -20.953 1 92.5 77 LEU A N 1
ATOM 581 C CA . LEU A 1 77 ? 0.393 -13.57 -19.922 1 92.5 77 LEU A CA 1
ATOM 582 C C . LEU A 1 77 ? 1.19 -13.539 -18.625 1 92.5 77 LEU A C 1
ATOM 584 O O . LEU A 1 77 ? 1.52 -14.586 -18.062 1 92.5 77 LEU A O 1
ATOM 588 N N . THR A 1 78 ? 1.568 -12.328 -18.219 1 91.25 78 THR A N 1
ATOM 589 C CA . THR A 1 78 ? 2.33 -12.148 -17 1 91.25 78 THR A CA 1
ATOM 590 C C . THR A 1 78 ? 1.539 -11.32 -15.984 1 91.25 78 THR A C 1
ATOM 592 O O . THR A 1 78 ? 0.995 -10.266 -16.328 1 91.25 78 THR A O 1
ATOM 595 N N . PHE A 1 79 ? 1.472 -11.867 -14.781 1 91.38 79 PHE A N 1
ATOM 596 C CA . PHE A 1 79 ? 0.822 -11.148 -13.695 1 91.38 79 PHE A CA 1
ATOM 597 C C . PHE A 1 79 ? 1.847 -10.375 -12.867 1 91.38 79 PHE A C 1
ATOM 599 O O . PHE A 1 79 ? 2.854 -10.938 -12.438 1 91.38 79 PHE A O 1
ATOM 606 N N . GLN A 1 80 ? 1.614 -9.133 -12.781 1 90.38 80 GLN A N 1
ATOM 607 C CA . GLN A 1 80 ? 2.312 -8.289 -11.82 1 90.38 80 GLN A CA 1
ATOM 608 C C . GLN A 1 80 ? 1.467 -8.062 -10.57 1 90.38 80 GLN A C 1
ATOM 610 O O . GLN A 1 80 ? 0.39 -7.465 -10.641 1 90.38 80 GLN A O 1
ATOM 615 N N . VAL A 1 81 ? 1.985 -8.508 -9.445 1 91.38 81 VAL A N 1
ATOM 616 C CA . VAL A 1 81 ? 1.231 -8.359 -8.203 1 91.38 81 VAL A CA 1
ATOM 617 C C . VAL A 1 81 ? 1.466 -6.973 -7.617 1 91.38 81 VAL A C 1
ATOM 619 O O . VAL A 1 81 ? 2.6 -6.613 -7.289 1 91.38 81 VAL A O 1
ATOM 622 N N . LEU A 1 82 ? 0.405 -6.215 -7.523 1 90.94 82 LEU A N 1
ATOM 623 C CA . LEU A 1 82 ? 0.427 -4.832 -7.059 1 90.94 82 LEU A CA 1
ATOM 624 C C . LEU A 1 82 ? -0.377 -4.676 -5.773 1 90.94 82 LEU A C 1
ATOM 626 O O . LEU A 1 82 ? -1.594 -4.484 -5.816 1 90.94 82 LEU A O 1
ATOM 630 N N . PRO A 1 83 ? 0.276 -4.781 -4.668 1 96 83 PRO A N 1
ATOM 631 C CA . PRO A 1 83 ? -0.465 -4.574 -3.424 1 96 83 PRO A CA 1
ATOM 632 C C . PRO A 1 83 ? -0.848 -3.111 -3.203 1 96 83 PRO A C 1
ATOM 634 O O . PRO A 1 83 ? 0.027 -2.26 -3.031 1 96 83 PRO A O 1
ATOM 637 N N . LEU A 1 84 ? -2.156 -2.881 -3.193 1 94 84 LEU A N 1
ATOM 638 C CA . LEU A 1 84 ? -2.648 -1.53 -2.943 1 94 84 LEU A CA 1
ATOM 639 C C . LEU A 1 84 ? -2.74 -1.255 -1.446 1 94 84 LEU A C 1
ATOM 641 O O . LEU A 1 84 ? -3.18 -2.115 -0.678 1 94 84 LEU A O 1
ATOM 645 N N . PRO A 1 85 ? -2.395 -0.046 -1.04 1 95.38 85 PRO A N 1
ATOM 646 C CA . PRO A 1 85 ? -2.268 0.216 0.396 1 95.38 85 PRO A CA 1
ATOM 647 C C . PRO A 1 85 ? -3.617 0.258 1.109 1 95.38 85 PRO A C 1
ATOM 649 O O . PRO A 1 85 ? -3.674 0.157 2.338 1 95.38 85 PRO A O 1
ATOM 652 N N . PHE A 1 86 ? -4.73 0.48 0.355 1 95.88 86 PHE A N 1
ATOM 653 C CA . PHE A 1 86 ? -6.027 0.546 1.02 1 95.88 86 PHE A CA 1
ATOM 654 C C . PHE A 1 86 ? -6.586 -0.851 1.262 1 95.88 86 PHE A C 1
ATOM 656 O O . PHE A 1 86 ? -7.613 -1.01 1.922 1 95.88 86 PHE A O 1
ATOM 663 N N . HIS A 1 87 ? -5.996 -1.832 0.747 1 97.69 87 HIS A N 1
ATOM 664 C CA . HIS A 1 87 ? -6.137 -3.205 1.218 1 97.69 87 HIS A CA 1
ATOM 665 C C . HIS A 1 87 ? -5.023 -3.568 2.195 1 97.69 87 HIS A C 1
ATOM 667 O O . HIS A 1 87 ? -3.938 -3.979 1.782 1 97.69 87 HIS A O 1
ATOM 673 N N . ARG A 1 88 ? -5.367 -3.508 3.434 1 97.75 88 ARG A N 1
ATOM 674 C CA . ARG A 1 88 ? -4.363 -3.508 4.492 1 97.75 88 ARG A CA 1
ATOM 675 C C . ARG A 1 88 ? -3.467 -4.738 4.398 1 97.75 88 ARG A C 1
ATOM 677 O O . ARG A 1 88 ? -2.266 -4.656 4.664 1 97.75 88 ARG A O 1
ATOM 684 N N . ASN A 1 89 ? -4.008 -5.855 3.973 1 98.56 89 ASN A N 1
ATOM 685 C CA . ASN A 1 89 ? -3.273 -7.117 3.994 1 98.56 89 ASN A CA 1
ATOM 686 C C . ASN A 1 89 ? -2.732 -7.473 2.611 1 98.56 89 ASN A C 1
ATOM 688 O O . ASN A 1 89 ? -2.242 -8.586 2.4 1 98.56 89 ASN A O 1
ATOM 692 N N . ALA A 1 90 ? -2.812 -6.477 1.684 1 98.31 90 ALA A N 1
ATOM 693 C CA . ALA A 1 90 ? -2.447 -6.758 0.298 1 98.31 90 ALA A CA 1
ATOM 694 C C . ALA A 1 90 ? -0.958 -7.07 0.177 1 98.31 90 ALA A C 1
ATOM 696 O O . ALA A 1 90 ? -0.562 -7.938 -0.604 1 98.31 90 ALA A O 1
ATOM 697 N N . PHE A 1 91 ? -0.105 -6.336 0.919 1 97.88 91 PHE A N 1
ATOM 698 C CA . PHE A 1 91 ? 1.328 -6.59 0.826 1 97.88 91 PHE A CA 1
ATOM 699 C C . PHE A 1 91 ? 1.668 -7.98 1.354 1 97.88 91 PHE A C 1
ATOM 701 O O . PHE A 1 91 ? 2.484 -8.688 0.764 1 97.88 91 PHE A O 1
ATOM 708 N N . LEU A 1 92 ? 1.081 -8.344 2.465 1 97.88 92 LEU A N 1
ATOM 709 C CA . LEU A 1 92 ? 1.294 -9.672 3.021 1 97.88 92 LEU A CA 1
ATOM 710 C C . LEU A 1 92 ? 0.877 -10.75 2.025 1 97.88 92 LEU A C 1
ATOM 712 O O . LEU A 1 92 ? 1.595 -11.734 1.834 1 97.88 92 LEU A O 1
ATOM 716 N N . ALA A 1 93 ? -0.286 -10.578 1.377 1 97.56 93 ALA A N 1
ATOM 717 C CA . ALA A 1 93 ? -0.741 -11.508 0.35 1 97.56 93 ALA A CA 1
ATOM 718 C C . ALA A 1 93 ? 0.246 -11.57 -0.812 1 97.56 93 ALA A C 1
ATOM 720 O O . ALA A 1 93 ? 0.575 -12.656 -1.3 1 97.56 93 ALA A O 1
ATOM 721 N N . ALA A 1 94 ? 0.704 -10.406 -1.24 1 95.94 94 ALA A N 1
ATOM 722 C CA . ALA A 1 94 ? 1.687 -10.344 -2.318 1 95.94 94 ALA A CA 1
ATOM 723 C C . ALA A 1 94 ? 2.975 -11.062 -1.93 1 95.94 94 ALA A C 1
ATOM 725 O O . ALA A 1 94 ? 3.533 -11.82 -2.725 1 95.94 94 ALA A O 1
ATOM 726 N N . GLN A 1 95 ? 3.404 -10.82 -0.714 1 95.69 95 GLN A N 1
ATOM 727 C CA . GLN A 1 95 ? 4.621 -11.445 -0.213 1 95.69 95 GLN A CA 1
ATOM 728 C C . GLN A 1 95 ? 4.492 -12.969 -0.223 1 95.69 95 GLN A C 1
ATOM 730 O O . GLN A 1 95 ? 5.469 -13.68 -0.485 1 95.69 95 GLN A O 1
ATOM 735 N N . SER A 1 96 ? 3.311 -13.461 -0.001 1 95.38 96 SER A N 1
ATOM 736 C CA . SER A 1 96 ? 3.072 -14.898 0.052 1 95.38 96 SER A CA 1
ATOM 737 C C . SER A 1 96 ? 3.219 -15.531 -1.326 1 95.38 96 SER A C 1
ATOM 739 O O . SER A 1 96 ? 3.328 -16.75 -1.443 1 95.38 96 SER A O 1
ATOM 741 N N . THR A 1 97 ? 3.201 -14.711 -2.346 1 93.06 97 THR A N 1
ATOM 742 C CA . THR A 1 97 ? 3.344 -15.258 -3.693 1 93.06 97 THR A CA 1
ATOM 743 C C . THR A 1 97 ? 4.816 -15.453 -4.043 1 93.06 97 THR A C 1
ATOM 745 O O . THR A 1 97 ? 5.141 -16.156 -5.004 1 93.06 97 THR A O 1
ATOM 748 N N . VAL A 1 98 ? 5.602 -14.609 -3.199 1 85.81 98 VAL A N 1
ATOM 749 C CA . VAL A 1 98 ? 7.039 -14.648 -3.447 1 85.81 98 VAL A CA 1
ATOM 750 C C . VAL A 1 98 ? 7.656 -15.828 -2.703 1 85.81 98 VAL A C 1
ATOM 752 O O . VAL A 1 98 ? 7.961 -15.734 -1.512 1 85.81 98 VAL A O 1
ATOM 755 N N . HIS A 1 99 ? 7.27 -17.031 -3.066 1 72.06 99 HIS A N 1
ATOM 756 C CA . HIS A 1 99 ? 7.809 -18.203 -2.402 1 72.06 99 HIS A CA 1
ATOM 757 C C . HIS A 1 99 ? 8.344 -19.219 -3.418 1 72.06 99 HIS A C 1
ATOM 759 O O . HIS A 1 99 ? 7.949 -19.188 -4.586 1 72.06 99 HIS A O 1
ATOM 765 N N . SER A 1 100 ? 9.258 -19.938 -2.896 1 60.56 100 SER A N 1
ATOM 766 C CA . SER A 1 100 ? 10.117 -20.828 -3.658 1 60.56 100 SER A CA 1
ATOM 767 C C . SER A 1 100 ? 9.32 -21.984 -4.266 1 60.56 100 SER A C 1
ATOM 769 O O . SER A 1 100 ? 9.898 -22.891 -4.867 1 60.56 100 SER A O 1
ATOM 771 N N . VAL A 1 101 ? 8.148 -22.047 -3.943 1 60.31 101 VAL A N 1
ATOM 772 C CA . VAL A 1 101 ? 7.543 -23.281 -4.449 1 60.31 101 VAL A CA 1
ATOM 773 C C . VAL A 1 101 ? 7.535 -23.266 -5.977 1 60.31 101 VAL A C 1
ATOM 775 O O . VAL A 1 101 ? 7.309 -24.281 -6.613 1 60.31 101 VAL A O 1
ATOM 778 N N . GLY A 1 102 ? 8.102 -22.156 -6.586 1 59.12 102 GLY A N 1
ATOM 779 C CA . GLY A 1 102 ? 8.305 -22.125 -8.023 1 59.12 102 GLY A CA 1
ATOM 780 C C . GLY A 1 102 ? 7.18 -21.438 -8.773 1 59.12 102 GLY A C 1
ATOM 781 O O . GLY A 1 102 ? 6.102 -21.219 -8.219 1 59.12 102 GLY A O 1
ATOM 782 N N . VAL A 1 103 ? 7.418 -21.031 -9.891 1 61.28 103 VAL A N 1
ATOM 783 C CA . VAL A 1 103 ? 6.551 -20.312 -10.812 1 61.28 103 VAL A CA 1
ATOM 784 C C . VAL A 1 103 ? 5.246 -21.078 -11.016 1 61.28 103 VAL A C 1
ATOM 786 O O . VAL A 1 103 ? 4.18 -20.469 -11.156 1 61.28 103 VAL A O 1
ATOM 789 N N . GLN A 1 104 ? 5.309 -22.344 -10.805 1 75.19 104 GLN A N 1
ATOM 790 C CA . GLN A 1 104 ? 4.125 -23.156 -11.07 1 75.19 104 GLN A CA 1
ATOM 791 C C . GLN A 1 104 ? 3.123 -23.047 -9.922 1 75.19 104 GLN A C 1
ATOM 793 O O . GLN A 1 104 ? 1.96 -23.422 -10.07 1 75.19 104 GLN A O 1
ATOM 798 N N . SER A 1 105 ? 3.561 -22.484 -8.953 1 86.75 105 SER A N 1
ATOM 799 C CA . SER A 1 105 ? 2.684 -22.453 -7.793 1 86.75 105 SER A CA 1
ATOM 800 C C . SER A 1 105 ? 1.852 -21.172 -7.762 1 86.75 105 SER A C 1
ATOM 802 O O . SER A 1 105 ? 0.882 -21.078 -7.008 1 86.75 105 SER A O 1
ATOM 804 N N . PHE A 1 106 ? 2.143 -20.281 -8.672 1 91.69 106 PHE A N 1
ATOM 805 C CA . PHE A 1 106 ? 1.5 -18.969 -8.586 1 91.69 106 PHE A CA 1
ATOM 806 C C . PHE A 1 106 ? -0 -19.078 -8.828 1 91.69 106 PHE A C 1
ATOM 808 O O . PHE A 1 106 ? -0.802 -18.594 -8.023 1 91.69 106 PHE A O 1
ATOM 815 N N . VAL A 1 107 ? -0.403 -19.781 -9.859 1 93.25 107 VAL A N 1
ATOM 816 C CA . VAL A 1 107 ? -1.803 -19.781 -10.273 1 93.25 107 VAL A CA 1
ATOM 817 C C . VAL A 1 107 ? -2.654 -20.469 -9.211 1 93.25 107 VAL A C 1
ATOM 819 O O . VAL A 1 107 ? -3.635 -19.891 -8.727 1 93.25 107 VAL A O 1
ATOM 822 N N . PRO A 1 108 ? -2.252 -21.656 -8.727 1 94.25 108 PRO A N 1
ATOM 823 C CA . PRO A 1 108 ? -3.053 -22.25 -7.652 1 94.25 108 PRO A CA 1
ATOM 824 C C . PRO A 1 108 ? -3.076 -21.391 -6.391 1 94.25 108 PRO A C 1
ATOM 826 O O . PRO A 1 108 ? -4.09 -21.359 -5.688 1 94.25 108 PRO A O 1
ATOM 829 N N . TRP A 1 109 ? -2.027 -20.688 -6.094 1 95.31 109 TRP A N 1
ATOM 830 C CA . TRP A 1 109 ? -1.992 -19.844 -4.902 1 95.31 109 TRP A CA 1
ATOM 831 C C . TRP A 1 109 ? -2.879 -18.609 -5.074 1 95.31 109 TRP A C 1
ATOM 833 O O . TRP A 1 109 ? -3.648 -18.266 -4.176 1 95.31 109 TRP A O 1
ATOM 843 N N . LEU A 1 110 ? -2.75 -18.031 -6.285 1 95.81 110 LEU A N 1
ATOM 844 C CA . LEU A 1 110 ? -3.641 -16.922 -6.625 1 95.81 110 LEU A CA 1
ATOM 845 C C . LEU A 1 110 ? -5.102 -17.328 -6.449 1 95.81 110 LEU A C 1
ATOM 847 O O . LEU A 1 110 ? -5.879 -16.594 -5.828 1 95.81 110 LEU A O 1
ATOM 851 N N . GLU A 1 111 ? -5.414 -18.438 -6.914 1 96.94 111 GLU A N 1
ATOM 852 C CA . GLU A 1 111 ? -6.793 -18.906 -6.844 1 96.94 111 GLU A CA 1
ATOM 853 C C . GLU A 1 111 ? -7.195 -19.219 -5.406 1 96.94 111 GLU A C 1
ATOM 855 O O . GLU A 1 111 ? -8.344 -19.016 -5.016 1 96.94 111 GLU A O 1
ATOM 860 N N . THR A 1 112 ? -6.262 -19.734 -4.598 1 97.44 112 THR A N 1
ATOM 861 C CA . THR A 1 112 ? -6.516 -19.953 -3.178 1 97.44 112 THR A CA 1
ATOM 862 C C . THR A 1 112 ? -6.824 -18.625 -2.477 1 97.44 112 THR A C 1
ATOM 864 O O . THR A 1 112 ? -7.777 -18.531 -1.699 1 97.44 112 THR A O 1
ATOM 867 N N . ILE A 1 113 ? -6.039 -17.594 -2.758 1 98 113 ILE A N 1
ATOM 868 C CA . ILE A 1 113 ? -6.246 -16.281 -2.145 1 98 113 ILE A CA 1
ATOM 869 C C . ILE A 1 113 ? -7.594 -15.711 -2.588 1 98 113 ILE A C 1
ATOM 871 O O . ILE A 1 113 ? -8.367 -15.227 -1.763 1 98 113 ILE A O 1
ATOM 875 N N . TYR A 1 114 ? -7.906 -15.82 -3.908 1 98.25 114 TYR A N 1
ATOM 876 C CA . TYR A 1 114 ? -9.172 -15.297 -4.406 1 98.25 114 TYR A CA 1
ATOM 877 C C . TYR A 1 114 ? -10.352 -16.031 -3.779 1 98.25 114 TYR A C 1
ATOM 879 O O . TYR A 1 114 ? -11.375 -15.422 -3.463 1 98.25 114 TYR A O 1
ATOM 887 N N . ALA A 1 115 ? -10.219 -17.297 -3.551 1 98.38 115 ALA A N 1
ATOM 888 C CA . ALA A 1 115 ? -11.289 -18.078 -2.936 1 98.38 115 ALA A CA 1
ATOM 889 C C . ALA A 1 115 ? -11.523 -17.656 -1.489 1 98.38 115 ALA A C 1
ATOM 891 O O . ALA A 1 115 ? -12.617 -17.828 -0.954 1 98.38 115 ALA A O 1
ATOM 892 N N . ASN A 1 116 ? -10.516 -17.109 -0.837 1 98.44 116 ASN A N 1
ATOM 893 C CA . ASN A 1 116 ? -10.602 -16.75 0.572 1 98.44 116 ASN A CA 1
ATOM 894 C C . ASN A 1 116 ? -10.445 -15.242 0.771 1 98.44 116 ASN A C 1
ATOM 896 O O . ASN A 1 116 ? -10.117 -14.789 1.868 1 98.44 116 ASN A O 1
ATOM 900 N N . GLN A 1 117 ? -10.625 -14.492 -0.218 1 98.5 117 GLN A N 1
ATOM 901 C CA . GLN A 1 117 ? -10.312 -13.062 -0.231 1 98.5 117 GLN A CA 1
ATOM 902 C C . GLN A 1 117 ? -11.055 -12.328 0.881 1 98.5 117 GLN A C 1
ATOM 904 O O . GLN A 1 117 ? -10.492 -11.445 1.533 1 98.5 117 GLN A O 1
ATOM 909 N N . ASP A 1 118 ? -12.305 -12.688 1.17 1 98.06 118 ASP A N 1
ATOM 910 C CA . ASP A 1 118 ? -13.125 -12.023 2.176 1 98.06 118 ASP A CA 1
ATOM 911 C C . ASP A 1 118 ? -12.508 -12.148 3.564 1 98.06 118 ASP A C 1
ATOM 913 O O . ASP A 1 118 ? -12.609 -11.234 4.383 1 98.06 118 ASP A O 1
ATOM 917 N N . LYS A 1 119 ? -11.867 -13.219 3.83 1 98.56 119 LYS A N 1
ATOM 918 C CA . LYS A 1 119 ? -11.266 -13.477 5.133 1 98.56 119 LYS A CA 1
ATOM 919 C C . LYS A 1 119 ? -10.047 -12.586 5.363 1 98.56 119 LYS A C 1
ATOM 921 O O . LYS A 1 119 ? -9.586 -12.445 6.496 1 98.56 119 LYS A O 1
ATOM 926 N N . LEU A 1 120 ? -9.547 -12.047 4.316 1 98.56 120 LEU A N 1
ATOM 927 C CA . LEU A 1 120 ? -8.359 -11.203 4.391 1 98.56 120 LEU A CA 1
ATOM 928 C C . LEU A 1 120 ? -8.734 -9.727 4.301 1 98.56 120 LEU A C 1
ATOM 930 O O . LEU A 1 120 ? -7.863 -8.852 4.352 1 98.56 120 LEU A O 1
ATOM 934 N N . SER A 1 121 ? -10.055 -9.383 4.219 1 98.31 121 SER A N 1
ATOM 935 C CA . SER A 1 121 ? -10.516 -8.016 4.02 1 98.31 121 SER A CA 1
ATOM 936 C C . SER A 1 121 ? -10.234 -7.152 5.246 1 98.31 121 SER A C 1
ATOM 938 O O . SER A 1 121 ? -10.07 -7.668 6.352 1 98.31 121 SER A O 1
ATOM 940 N N . ASN A 1 122 ? -10.219 -5.824 5.051 1 98.25 122 ASN A N 1
ATOM 941 C CA . ASN A 1 122 ? -10.016 -4.891 6.156 1 98.25 122 ASN A CA 1
ATOM 942 C C . ASN A 1 122 ? -11.047 -5.109 7.266 1 98.25 122 ASN A C 1
ATOM 944 O O . ASN A 1 122 ? -10.688 -5.211 8.438 1 98.25 122 ASN A O 1
ATOM 948 N N . THR A 1 123 ? -12.312 -5.215 6.879 1 97.88 123 THR A N 1
ATOM 949 C CA . THR A 1 123 ? -13.406 -5.324 7.84 1 97.88 123 THR A CA 1
ATOM 950 C C . THR A 1 123 ? -13.312 -6.633 8.625 1 97.88 123 THR A C 1
ATOM 952 O O . THR A 1 123 ? -13.43 -6.637 9.852 1 97.88 123 THR A O 1
ATOM 955 N N . ASN A 1 124 ? -12.992 -7.707 7.953 1 98.44 124 ASN A N 1
ATOM 956 C CA . ASN A 1 124 ? -13.016 -9.016 8.594 1 98.44 124 ASN A CA 1
ATOM 957 C C . ASN A 1 124 ? -11.734 -9.289 9.375 1 98.44 124 ASN A C 1
ATOM 959 O O . ASN A 1 124 ? -11.641 -10.281 10.094 1 98.44 124 ASN A O 1
ATOM 963 N N . THR A 1 125 ? -10.766 -8.367 9.289 1 98.62 125 THR A N 1
ATOM 964 C CA . THR A 1 125 ? -9.516 -8.57 10.016 1 98.62 125 THR A CA 1
ATOM 965 C C . THR A 1 125 ? -9.273 -7.438 11 1 98.62 125 THR A C 1
ATOM 967 O O . THR A 1 125 ? -8.133 -7.219 11.43 1 98.62 125 THR A O 1
ATOM 970 N N . LEU A 1 126 ? -10.281 -6.699 11.375 1 98.31 126 LEU A N 1
ATOM 971 C CA . LEU A 1 126 ? -10.148 -5.59 12.32 1 98.31 126 LEU A CA 1
ATOM 972 C C . LEU A 1 126 ? -9.602 -6.074 13.656 1 98.31 126 LEU A C 1
ATOM 974 O O . LEU A 1 126 ? -8.914 -5.332 14.359 1 98.31 126 LEU A O 1
ATOM 978 N N . ASN A 1 127 ? -9.93 -7.297 14.008 1 98.56 127 ASN A N 1
ATOM 979 C CA . ASN A 1 127 ? -9.508 -7.848 15.289 1 98.56 127 ASN A CA 1
ATOM 980 C C . ASN A 1 127 ? -8.531 -9.008 15.109 1 98.56 127 ASN A C 1
ATOM 982 O O . ASN A 1 127 ? -8.406 -9.867 15.984 1 98.56 127 ASN A O 1
ATOM 986 N N . THR A 1 128 ? -7.867 -9.094 13.992 1 98.69 128 THR A N 1
ATOM 987 C CA . THR A 1 128 ? -6.879 -10.117 13.672 1 98.69 128 THR A CA 1
ATOM 988 C C . THR A 1 128 ? -5.477 -9.516 13.617 1 98.69 128 THR A C 1
ATOM 990 O O . THR A 1 128 ? -5.266 -8.469 13 1 98.69 128 THR A O 1
ATOM 993 N N . THR A 1 129 ? -4.516 -10.117 14.281 1 98.75 129 THR A N 1
ATOM 994 C CA . THR A 1 129 ? -3.146 -9.617 14.242 1 98.75 129 THR A CA 1
ATOM 995 C C . THR A 1 129 ? -2.445 -10.055 12.961 1 98.75 129 THR A C 1
ATOM 997 O O . THR A 1 129 ? -2.814 -11.07 12.359 1 98.75 129 THR A O 1
ATOM 1000 N N . PRO A 1 130 ? -1.407 -9.297 12.555 1 98.5 130 PRO A N 1
ATOM 1001 C CA . PRO A 1 130 ? -0.595 -9.773 11.43 1 98.5 130 PRO A CA 1
ATOM 1002 C C . PRO A 1 130 ? -0.033 -11.18 11.664 1 98.5 130 PRO A C 1
ATOM 1004 O O . PRO A 1 130 ? 0.013 -11.992 10.734 1 98.5 130 PRO A O 1
ATOM 1007 N N . ASN A 1 131 ? 0.323 -11.492 12.875 1 98.5 131 ASN A N 1
ATOM 1008 C CA . ASN A 1 131 ? 0.838 -12.82 13.18 1 98.5 131 ASN A CA 1
ATOM 1009 C C . ASN A 1 131 ? -0.222 -13.898 12.969 1 98.5 131 ASN A C 1
ATOM 1011 O O . ASN A 1 131 ? 0.08 -14.977 12.461 1 98.5 131 ASN A O 1
ATOM 1015 N N . ASP A 1 132 ? -1.443 -13.594 13.352 1 98.56 132 ASP A N 1
ATOM 1016 C CA . ASP A 1 132 ? -2.541 -14.523 13.102 1 98.56 132 ASP A CA 1
ATOM 1017 C C . ASP A 1 132 ? -2.766 -14.719 11.602 1 98.56 132 ASP A C 1
ATOM 1019 O O . ASP A 1 132 ? -2.998 -15.844 11.148 1 98.56 132 ASP A O 1
ATOM 1023 N N . LEU A 1 133 ? -2.697 -13.695 10.852 1 98.56 133 LEU A N 1
ATOM 1024 C CA . LEU A 1 133 ? -2.893 -13.766 9.406 1 98.56 133 LEU A CA 1
ATOM 1025 C C . LEU A 1 133 ? -1.774 -14.555 8.742 1 98.56 133 LEU A C 1
ATOM 1027 O O . LEU A 1 133 ? -2.027 -15.359 7.836 1 98.56 133 LEU A O 1
ATOM 1031 N N . ILE A 1 134 ? -0.548 -14.312 9.219 1 98.31 134 ILE A N 1
ATOM 1032 C CA . ILE A 1 134 ? 0.6 -15.055 8.711 1 98.31 134 ILE A CA 1
ATOM 1033 C C . ILE A 1 134 ? 0.392 -16.547 8.953 1 98.31 134 ILE A C 1
ATOM 1035 O O . ILE A 1 134 ? 0.617 -17.359 8.055 1 98.31 134 ILE A O 1
ATOM 1039 N N . THR A 1 135 ? -0.087 -16.891 10.102 1 98.38 135 THR A N 1
ATOM 1040 C CA . THR A 1 135 ? -0.355 -18.281 10.438 1 98.38 135 THR A CA 1
ATOM 1041 C C . THR A 1 135 ? -1.447 -18.859 9.539 1 98.38 135 THR A C 1
ATOM 1043 O O . THR A 1 135 ? -1.326 -19.984 9.047 1 98.38 135 THR A O 1
ATOM 1046 N N . GLN A 1 136 ? -2.467 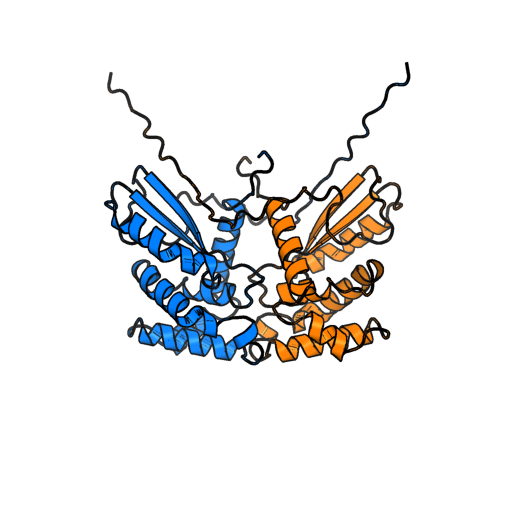-18.109 9.289 1 98.19 136 GLN A N 1
ATOM 1047 C CA . GLN A 1 136 ? -3.561 -18.547 8.43 1 98.19 136 GLN A CA 1
ATOM 1048 C C . GLN A 1 136 ? -3.084 -18.75 6.992 1 98.19 136 GLN A C 1
ATOM 1050 O O . GLN A 1 136 ? -3.428 -19.766 6.363 1 98.19 136 GLN A O 1
ATOM 1055 N N . LEU A 1 137 ? -2.318 -17.812 6.469 1 97.81 137 LEU A N 1
ATOM 1056 C CA . LEU A 1 137 ? -1.767 -17.938 5.125 1 97.81 137 LEU A CA 1
ATOM 1057 C C . LEU A 1 137 ? -0.876 -19.172 5.016 1 97.81 137 LEU A C 1
ATOM 1059 O O . LEU A 1 137 ? -0.931 -19.906 4.02 1 97.81 137 LEU A O 1
ATOM 1063 N N . ALA A 1 138 ? -0.098 -19.438 6.043 1 97.06 138 ALA A N 1
ATOM 1064 C CA . ALA A 1 138 ? 0.783 -20.594 6.047 1 97.06 138 ALA A CA 1
ATOM 1065 C C . ALA A 1 138 ? -0.023 -21.891 6.051 1 97.06 138 ALA A C 1
ATOM 1067 O O . ALA A 1 138 ? 0.339 -22.859 5.375 1 97.06 138 ALA A O 1
ATOM 1068 N N . SER A 1 139 ? -1.076 -21.875 6.797 1 97.75 139 SER A N 1
ATOM 1069 C CA . SER A 1 139 ? -1.954 -23.031 6.816 1 97.75 139 SER A CA 1
ATOM 1070 C C . SER A 1 139 ? -2.559 -23.297 5.441 1 97.75 139 SER A C 1
ATOM 1072 O O . SER A 1 139 ? -2.594 -24.438 4.977 1 97.75 139 SER A O 1
ATOM 1074 N N . TRP A 1 140 ? -3.035 -22.25 4.75 1 97.38 140 TRP A N 1
ATOM 1075 C CA . TRP A 1 140 ? -3.576 -22.391 3.4 1 97.38 140 TRP A CA 1
ATOM 1076 C C . TRP A 1 140 ? -2.504 -22.891 2.434 1 97.38 140 TRP A C 1
ATOM 1078 O O . TRP A 1 140 ? -2.779 -23.703 1.562 1 97.38 140 TRP A O 1
ATOM 1088 N N . ALA A 1 141 ? -1.301 -22.359 2.576 1 95.25 141 ALA A N 1
ATOM 1089 C CA . ALA A 1 141 ? -0.201 -22.75 1.7 1 95.25 141 ALA A CA 1
ATOM 1090 C C . ALA A 1 141 ? 0.107 -24.25 1.845 1 95.25 141 ALA A C 1
ATOM 1092 O O . ALA A 1 141 ? 0.272 -24.953 0.847 1 95.25 141 ALA A O 1
ATOM 1093 N N . HIS A 1 142 ? 0.125 -24.703 3.078 1 95.38 142 HIS A N 1
ATOM 1094 C CA . HIS A 1 142 ? 0.378 -26.125 3.33 1 95.38 142 HIS A CA 1
ATOM 1095 C C . HIS A 1 142 ? -0.739 -26.984 2.762 1 95.38 142 HIS A C 1
ATOM 1097 O O . HIS A 1 142 ? -0.479 -28.062 2.227 1 95.38 142 HIS A O 1
ATOM 1103 N N . ALA A 1 143 ? -1.906 -26.531 2.908 1 96.06 143 ALA A N 1
ATOM 1104 C CA . ALA A 1 143 ? -3.041 -27.281 2.363 1 96.06 143 ALA A CA 1
ATOM 1105 C C . ALA A 1 143 ? -2.973 -27.344 0.84 1 96.06 143 ALA A C 1
ATOM 1107 O O . ALA A 1 143 ? -3.252 -28.391 0.244 1 96.06 143 ALA A O 1
ATOM 1108 N N . ALA A 1 144 ? -2.629 -26.25 0.188 1 93.44 144 ALA A N 1
ATOM 1109 C CA . ALA A 1 144 ? -2.549 -26.172 -1.269 1 93.44 144 ALA A CA 1
ATOM 1110 C C . ALA A 1 144 ? -1.311 -26.891 -1.785 1 93.44 144 ALA A C 1
ATOM 1112 O O . ALA A 1 144 ? -1.342 -27.5 -2.861 1 93.44 144 ALA A O 1
ATOM 1113 N N . PHE A 1 145 ? -0.24 -26.781 -0.985 1 93 145 PHE A N 1
ATOM 1114 C CA . PHE A 1 145 ? 1.046 -27.375 -1.329 1 93 145 PHE A CA 1
ATOM 1115 C C . PHE A 1 145 ? 1.626 -28.125 -0.143 1 93 145 PHE A C 1
ATOM 1117 O O . PHE A 1 145 ? 2.418 -27.578 0.626 1 93 145 PHE A O 1
ATOM 1124 N N . PRO A 1 146 ? 1.399 -29.391 -0.132 1 92.81 146 PRO A N 1
ATOM 1125 C CA . PRO A 1 146 ? 1.759 -30.156 1.061 1 92.81 146 PRO A CA 1
ATOM 1126 C C . PRO A 1 146 ? 3.264 -30.188 1.316 1 92.81 146 PRO A C 1
ATOM 1128 O O . PRO A 1 146 ? 3.699 -30.469 2.438 1 92.81 146 PRO A O 1
ATOM 1131 N N . SER A 1 147 ? 4.039 -29.938 0.351 1 90.25 147 SER A N 1
ATOM 1132 C CA . SER A 1 147 ? 5.488 -29.922 0.535 1 90.25 147 SER A CA 1
ATOM 1133 C C . SER A 1 147 ? 5.93 -28.672 1.288 1 90.25 147 SER A C 1
ATOM 1135 O O . SER A 1 147 ? 7.07 -28.578 1.75 1 90.25 147 SER A O 1
ATOM 1137 N N . ILE A 1 148 ? 5.059 -27.734 1.501 1 91.38 148 ILE A N 1
ATOM 1138 C CA . ILE A 1 148 ? 5.383 -26.5 2.215 1 91.38 148 ILE A CA 1
ATOM 1139 C C . ILE A 1 148 ? 5.234 -26.719 3.717 1 91.38 148 ILE A C 1
ATOM 1141 O O . ILE A 1 148 ? 4.168 -27.125 4.191 1 91.38 148 ILE A O 1
ATOM 1145 N N . ASP A 1 149 ? 6.352 -26.453 4.352 1 94.25 149 ASP A N 1
ATOM 1146 C CA . ASP A 1 149 ? 6.332 -26.469 5.812 1 94.25 149 ASP A CA 1
ATOM 1147 C C . ASP A 1 149 ? 5.734 -25.188 6.371 1 94.25 149 ASP A C 1
ATOM 1149 O O . ASP A 1 149 ? 6.172 -24.078 6.016 1 94.25 149 ASP A O 1
ATOM 1153 N N . VAL A 1 150 ? 4.82 -25.375 7.297 1 96 150 VAL A N 1
ATOM 1154 C CA . VAL A 1 150 ? 4.07 -24.234 7.828 1 96 150 VAL A CA 1
ATOM 1155 C C . VAL A 1 150 ? 5.023 -23.266 8.523 1 96 150 VAL A C 1
ATOM 1157 O O . VAL A 1 150 ? 4.977 -22.062 8.273 1 96 150 VAL A O 1
ATOM 1160 N N . ALA A 1 151 ? 5.91 -23.781 9.328 1 96.94 151 ALA A N 1
ATOM 1161 C CA . ALA A 1 151 ? 6.816 -22.922 10.086 1 96.94 151 ALA A CA 1
ATOM 1162 C C . ALA A 1 151 ? 7.758 -22.156 9.164 1 96.94 151 ALA A C 1
ATOM 1164 O O . ALA A 1 151 ? 8.016 -20.969 9.359 1 96.94 151 ALA A O 1
ATOM 1165 N N . SER A 1 152 ? 8.297 -22.875 8.148 1 94.31 152 SER A N 1
ATOM 1166 C CA . SER A 1 152 ? 9.195 -22.25 7.18 1 94.31 152 SER A CA 1
ATOM 1167 C C . SER A 1 152 ? 8.477 -21.156 6.383 1 94.31 152 SER A C 1
ATOM 1169 O O . SER A 1 152 ? 9.031 -20.078 6.168 1 94.31 152 SER A O 1
ATOM 1171 N N . PHE A 1 153 ? 7.281 -21.484 5.984 1 94.75 153 PHE A N 1
ATOM 1172 C CA . PHE A 1 153 ? 6.508 -20.516 5.219 1 94.75 153 PHE A CA 1
ATOM 1173 C C . PHE A 1 153 ? 6.207 -19.281 6.062 1 94.75 153 PHE A C 1
ATOM 1175 O O . PHE A 1 153 ? 6.328 -18.156 5.586 1 94.75 153 PHE A O 1
ATOM 1182 N N . ARG A 1 154 ? 5.871 -19.391 7.324 1 96.88 154 ARG A N 1
ATOM 1183 C CA . ARG A 1 154 ? 5.59 -18.281 8.219 1 96.88 154 ARG A CA 1
ATOM 1184 C C . ARG A 1 154 ? 6.781 -17.328 8.297 1 96.88 154 ARG A C 1
ATOM 1186 O O . ARG A 1 154 ? 6.609 -16.109 8.242 1 96.88 154 ARG A O 1
ATOM 1193 N N . LYS A 1 155 ? 7.934 -17.891 8.375 1 96.06 155 LYS A N 1
ATOM 1194 C CA . LYS A 1 155 ? 9.141 -17.094 8.531 1 96.06 155 LYS A CA 1
ATOM 1195 C C . LYS A 1 155 ? 9.359 -16.188 7.316 1 96.06 155 LYS A C 1
ATOM 1197 O O . LYS A 1 155 ? 9.859 -15.07 7.453 1 96.06 155 LYS A O 1
ATOM 1202 N N . THR A 1 156 ? 8.992 -16.641 6.113 1 95.12 156 THR A N 1
ATOM 1203 C CA . THR A 1 156 ? 9.203 -15.883 4.887 1 95.12 156 THR A CA 1
ATOM 1204 C C . THR A 1 156 ? 8.273 -14.68 4.832 1 95.12 156 THR A C 1
ATOM 1206 O O . THR A 1 156 ? 8.469 -13.773 4.02 1 95.12 156 THR A O 1
ATOM 1209 N N . LEU A 1 157 ? 7.23 -14.656 5.73 1 96.94 157 LEU A N 1
ATOM 1210 C CA . LEU A 1 157 ? 6.227 -13.602 5.676 1 96.94 157 LEU A CA 1
ATOM 1211 C C . LEU A 1 157 ? 6.52 -12.516 6.707 1 96.94 157 LEU A C 1
ATOM 1213 O O . LEU A 1 157 ? 5.816 -11.508 6.77 1 96.94 157 LEU A O 1
ATOM 1217 N N . LEU A 1 158 ? 7.602 -12.68 7.449 1 97.62 158 LEU A N 1
ATOM 1218 C CA . LEU A 1 158 ? 7.965 -11.695 8.461 1 97.62 158 LEU A CA 1
ATOM 1219 C C . LEU A 1 158 ? 8.648 -10.492 7.82 1 97.62 158 LEU A C 1
ATOM 1221 O O . LEU A 1 158 ? 9.211 -10.594 6.727 1 97.62 158 LEU A O 1
ATOM 1225 N N . PRO A 1 159 ? 8.547 -9.328 8.523 1 96.56 159 PRO A N 1
ATOM 1226 C CA . PRO A 1 159 ? 9.258 -8.148 8.016 1 96.56 159 PRO A CA 1
ATOM 1227 C C . PRO A 1 159 ? 10.773 -8.352 7.961 1 96.56 159 PRO A C 1
ATOM 1229 O O . PRO A 1 159 ? 11.344 -9.031 8.82 1 96.56 159 PRO A O 1
ATOM 1232 N N . GLY A 1 160 ? 11.383 -7.797 6.914 1 95.62 160 GLY A N 1
ATOM 1233 C CA . GLY A 1 160 ? 12.836 -7.762 6.844 1 95.62 160 GLY A CA 1
ATOM 1234 C C . GLY A 1 160 ? 13.43 -8.992 6.184 1 95.62 160 GLY A C 1
ATOM 1235 O O . GLY A 1 160 ? 14.648 -9.086 6.012 1 95.62 160 GLY A O 1
ATOM 1236 N N . THR A 1 161 ? 12.625 -9.984 5.738 1 96 161 THR A N 1
ATOM 1237 C CA . THR A 1 161 ? 13.109 -11.188 5.074 1 96 161 THR A CA 1
ATOM 1238 C C . THR A 1 161 ? 13.445 -10.898 3.615 1 96 161 THR A C 1
ATOM 1240 O O . THR A 1 161 ? 13.18 -9.805 3.115 1 96 161 THR A O 1
ATOM 1243 N N . ALA A 1 162 ? 14.117 -11.867 2.939 1 93.81 162 ALA A N 1
ATOM 1244 C CA . ALA A 1 162 ? 14.391 -11.758 1.509 1 93.81 162 ALA A CA 1
ATOM 1245 C C . ALA A 1 162 ? 13.094 -11.648 0.709 1 93.81 162 ALA A C 1
ATOM 1247 O O . ALA A 1 162 ? 13.039 -10.938 -0.297 1 93.81 162 ALA A O 1
ATOM 1248 N N . GLU A 1 163 ? 12.039 -12.383 1.135 1 93.56 163 GLU A N 1
ATOM 1249 C CA . GLU A 1 163 ? 10.742 -12.32 0.469 1 93.56 163 GLU A CA 1
ATOM 1250 C C . GLU A 1 163 ? 10.094 -10.953 0.628 1 93.56 163 GLU A C 1
ATOM 1252 O O . GLU A 1 163 ? 9.445 -10.453 -0.292 1 93.56 163 GLU A O 1
ATOM 1257 N N . ASP A 1 164 ? 10.234 -10.367 1.809 1 95.38 164 ASP A N 1
ATOM 1258 C CA . ASP A 1 164 ? 9.805 -8.992 2.033 1 95.38 164 ASP A CA 1
ATOM 1259 C C . ASP A 1 164 ? 10.477 -8.039 1.052 1 95.38 164 ASP A C 1
ATOM 1261 O O . ASP A 1 164 ? 9.805 -7.293 0.336 1 95.38 164 ASP A O 1
ATOM 1265 N N . GLU A 1 165 ? 11.758 -8.141 0.925 1 94.44 165 GLU A N 1
ATOM 1266 C CA . GLU A 1 165 ? 12.523 -7.258 0.045 1 94.44 165 GLU A CA 1
ATOM 1267 C C . GLU A 1 165 ? 12.164 -7.496 -1.419 1 94.44 165 GLU A C 1
ATOM 1269 O O . GLU A 1 165 ? 12.016 -6.543 -2.189 1 94.44 165 GLU A O 1
ATOM 1274 N N . LYS A 1 166 ? 12.055 -8.742 -1.814 1 92.06 166 LYS A N 1
ATOM 1275 C CA . LYS A 1 166 ? 11.688 -9.062 -3.189 1 92.06 166 LYS A CA 1
ATOM 1276 C C . LYS A 1 166 ? 10.312 -8.484 -3.533 1 92.06 166 LYS A C 1
ATOM 1278 O O . LYS A 1 166 ? 10.109 -7.961 -4.629 1 92.06 166 LYS A O 1
ATOM 1283 N N . THR A 1 167 ? 9.383 -8.57 -2.617 1 94 167 THR A N 1
ATOM 1284 C CA . THR A 1 167 ? 8.047 -8.031 -2.836 1 94 167 THR A CA 1
ATOM 1285 C C . THR A 1 167 ? 8.094 -6.512 -2.971 1 94 167 THR A C 1
ATOM 1287 O O . THR A 1 167 ? 7.395 -5.938 -3.809 1 94 167 THR A O 1
ATOM 1290 N N . ARG A 1 168 ? 8.914 -5.828 -2.195 1 93.19 168 ARG A N 1
ATOM 1291 C CA . ARG A 1 168 ? 9.117 -4.391 -2.328 1 93.19 168 ARG A CA 1
ATOM 1292 C C . ARG A 1 168 ? 9.648 -4.035 -3.713 1 93.19 168 ARG A C 1
ATOM 1294 O O . ARG A 1 168 ? 9.211 -3.061 -4.324 1 93.19 168 ARG A O 1
ATOM 1301 N N . GLN A 1 169 ? 10.555 -4.871 -4.18 1 89.25 169 GLN A N 1
ATOM 1302 C CA . GLN A 1 169 ? 11.125 -4.641 -5.5 1 89.25 169 GLN A CA 1
ATOM 1303 C C . GLN A 1 169 ? 10.078 -4.809 -6.598 1 89.25 169 GLN A C 1
ATOM 1305 O O . GLN A 1 169 ? 10.039 -4.027 -7.551 1 89.25 169 GLN A O 1
ATOM 1310 N N . LEU A 1 170 ? 9.32 -5.836 -6.414 1 88.12 170 LEU A N 1
ATOM 1311 C CA . LEU A 1 170 ? 8.25 -6.051 -7.387 1 88.12 170 LEU A CA 1
ATOM 1312 C C . LEU A 1 170 ? 7.266 -4.883 -7.379 1 88.12 170 LEU A C 1
ATOM 1314 O O . LEU A 1 170 ? 6.812 -4.441 -8.438 1 88.12 170 LEU A O 1
ATOM 1318 N N . PHE A 1 171 ? 6.984 -4.355 -6.238 1 89.62 171 PHE A N 1
ATOM 1319 C CA . PHE A 1 171 ? 6.105 -3.197 -6.133 1 89.62 171 PHE A CA 1
ATOM 1320 C C . PHE A 1 171 ? 6.723 -1.984 -6.82 1 89.62 171 PHE A C 1
ATOM 1322 O O . PHE A 1 171 ? 6.043 -1.271 -7.562 1 89.62 171 PHE A O 1
ATOM 1329 N N . ARG A 1 172 ? 7.941 -1.786 -6.637 1 84.81 172 ARG A N 1
ATOM 1330 C CA . ARG A 1 172 ? 8.625 -0.657 -7.262 1 84.81 172 ARG A CA 1
ATOM 1331 C C . ARG A 1 172 ? 8.609 -0.781 -8.781 1 84.81 172 ARG A C 1
ATOM 1333 O O . ARG A 1 172 ? 8.453 0.216 -9.492 1 84.81 172 ARG A O 1
ATOM 1340 N N . TYR A 1 173 ? 8.781 -2.01 -9.227 1 81.19 173 TYR A N 1
ATOM 1341 C CA . TYR A 1 173 ? 8.68 -2.26 -10.664 1 81.19 173 TYR A CA 1
ATOM 1342 C C . TYR A 1 173 ? 7.305 -1.877 -11.195 1 81.19 173 TYR A C 1
ATOM 1344 O O . TYR A 1 173 ? 7.195 -1.234 -12.242 1 81.19 173 TYR A O 1
ATOM 1352 N N . THR A 1 174 ? 6.344 -2.271 -10.453 1 78.56 174 THR A N 1
ATOM 1353 C CA . THR A 1 174 ? 4.973 -2.016 -10.883 1 78.56 174 THR A CA 1
ATOM 1354 C C . THR A 1 174 ? 4.688 -0.516 -10.914 1 78.56 174 THR A C 1
ATOM 1356 O O . THR A 1 174 ? 4.008 -0.026 -11.82 1 78.56 174 THR A O 1
ATOM 1359 N N . LEU A 1 175 ? 5.195 0.135 -9.969 1 73.62 175 LEU A N 1
ATOM 1360 C CA . LEU A 1 175 ? 5.027 1.584 -9.953 1 73.62 175 LEU A CA 1
ATOM 1361 C C . LEU A 1 175 ? 5.719 2.225 -11.148 1 73.62 175 LEU A C 1
ATOM 1363 O O . LEU A 1 175 ? 5.176 3.139 -11.773 1 73.62 175 LEU A O 1
ATOM 1367 N N . ALA A 1 176 ? 6.844 1.704 -11.43 1 71.5 176 ALA A N 1
ATOM 1368 C CA . ALA A 1 176 ? 7.656 2.279 -12.5 1 71.5 176 ALA A CA 1
ATOM 1369 C C . ALA A 1 176 ? 7.055 1.986 -13.867 1 71.5 176 ALA A C 1
ATOM 1371 O O . ALA A 1 176 ? 7.254 2.748 -14.82 1 71.5 176 ALA A O 1
ATOM 1372 N N . HIS A 1 177 ? 6.484 0.853 -13.977 1 65.12 177 HIS A N 1
ATOM 1373 C CA . HIS A 1 177 ? 6.039 0.413 -15.289 1 65.12 177 HIS A CA 1
ATOM 1374 C C . HIS A 1 177 ? 4.52 0.471 -15.406 1 65.12 177 HIS A C 1
ATOM 1376 O O . HIS A 1 177 ? 3.973 0.394 -16.516 1 65.12 177 HIS A O 1
ATOM 1382 N N . GLY A 1 178 ? 4.047 0.243 -14.25 1 55.12 178 GLY A N 1
ATOM 1383 C CA . GLY A 1 178 ? 2.596 0.204 -14.281 1 55.12 178 GLY A CA 1
ATOM 1384 C C . GLY A 1 178 ? 1.971 1.545 -14.625 1 55.12 178 GLY A C 1
ATOM 1385 O O . GLY A 1 178 ? 2.666 2.473 -15.039 1 55.12 178 GLY A O 1
ATOM 1386 N N . MET A 1 179 ? 0.6 1.8 -14.062 1 47.53 179 MET A N 1
ATOM 1387 C CA . MET A 1 179 ? -0.529 2.604 -14.523 1 47.53 179 MET A CA 1
ATOM 1388 C C . MET A 1 179 ? -0.192 4.09 -14.484 1 47.53 179 MET A C 1
ATOM 1390 O O . MET A 1 179 ? -0.324 4.73 -13.438 1 47.53 179 MET A O 1
ATOM 1394 N N . VAL A 1 180 ? 1.117 4.398 -14.789 1 41.88 180 VAL A N 1
ATOM 1395 C CA . VAL A 1 180 ? 1.058 5.836 -15.047 1 41.88 180 VAL A CA 1
ATOM 1396 C C . VAL A 1 180 ? -0.219 6.168 -15.812 1 41.88 180 VAL A C 1
ATOM 1398 O O . VAL A 1 180 ? -0.427 5.684 -16.922 1 41.88 180 VAL A O 1
ATOM 1401 N N . LEU A 1 181 ? -1.334 6.316 -15.164 1 38.44 181 LEU A N 1
ATOM 1402 C CA . LEU A 1 181 ? -2.371 7.051 -15.883 1 38.44 181 LEU A CA 1
ATOM 1403 C C . LEU A 1 181 ? -1.76 8.117 -16.781 1 38.44 181 LEU A C 1
ATOM 1405 O O . LEU A 1 181 ? -0.822 8.812 -16.391 1 38.44 181 LEU A O 1
ATOM 1409 N N . SER A 1 182 ? -1.729 7.727 -18.078 1 34.38 182 SER A N 1
ATOM 1410 C CA . SER A 1 182 ? -1.261 8.68 -19.078 1 34.38 182 SER A CA 1
ATOM 1411 C C . SER A 1 182 ? -1.648 10.109 -18.703 1 34.38 182 SER A C 1
ATOM 1413 O O . SER A 1 182 ? -2.812 10.383 -18.406 1 34.38 182 SER A O 1
ATOM 1415 N N . PRO A 1 183 ? -0.692 10.938 -18.297 1 32.91 183 PRO A N 1
ATOM 1416 C CA . PRO A 1 183 ? -1.072 12.352 -18.266 1 32.91 183 PRO A CA 1
ATOM 1417 C C . PRO A 1 183 ? -1.97 12.742 -19.438 1 32.91 183 PRO A C 1
ATOM 1419 O O . PRO A 1 183 ? -2.721 13.719 -19.344 1 32.91 183 PRO A O 1
ATOM 1422 N N . TRP A 1 184 ? -1.55 12.438 -20.766 1 27.94 184 TRP A N 1
ATOM 1423 C CA . TRP A 1 184 ? -2.02 12.977 -22.031 1 27.94 184 TRP A CA 1
ATOM 1424 C C . TRP A 1 184 ? -3.395 12.422 -22.391 1 27.94 184 TRP A C 1
ATOM 1426 O O . TRP A 1 184 ? -3.904 12.656 -23.484 1 27.94 184 TRP A O 1
ATOM 1436 N N . GLY A 1 185 ? -4.098 11.5 -21.75 1 23.59 185 GLY A N 1
ATOM 1437 C CA . GLY A 1 185 ? -5.355 11.5 -22.469 1 23.59 185 GLY A CA 1
ATOM 1438 C C . GLY A 1 185 ? -6.211 12.719 -22.188 1 23.59 185 GLY A C 1
ATOM 1439 O O . GLY A 1 185 ? -6.066 13.352 -21.125 1 23.59 185 GLY A O 1
ATOM 1440 N N . MET B 1 1 ? 18.828 -11.008 -49.812 1 33.59 1 MET B N 1
ATOM 1441 C CA . MET B 1 1 ? 18.422 -9.781 -49.125 1 33.59 1 MET B CA 1
ATOM 1442 C C . MET B 1 1 ? 17.312 -10.062 -48.125 1 33.59 1 MET B C 1
ATOM 1444 O O . MET B 1 1 ? 16.141 -10.195 -48.469 1 33.59 1 MET B O 1
ATOM 1448 N N . MET B 1 2 ? 17.531 -10.977 -47.062 1 37.81 2 MET B N 1
ATOM 1449 C CA . MET B 1 2 ? 16.625 -11.555 -46.062 1 37.81 2 MET B CA 1
ATOM 1450 C C . MET B 1 2 ? 16.062 -10.477 -45.156 1 37.81 2 MET B C 1
ATOM 1452 O O . MET B 1 2 ? 16.812 -9.727 -44.531 1 37.81 2 MET B O 1
ATOM 1456 N N . GLY B 1 3 ? 14.984 -9.859 -45.531 1 32.69 3 GLY B N 1
ATOM 1457 C CA . GLY B 1 3 ? 14.281 -8.852 -44.75 1 32.69 3 GLY B CA 1
ATOM 1458 C C . GLY B 1 3 ? 14.039 -9.273 -43.312 1 32.69 3 GLY B C 1
ATOM 1459 O O . GLY B 1 3 ? 13.453 -10.328 -43.062 1 32.69 3 GLY B O 1
ATOM 1460 N N . LEU B 1 4 ? 14.875 -8.914 -42.375 1 35.38 4 LEU B N 1
ATOM 1461 C CA . LEU B 1 4 ? 14.711 -9.031 -40.906 1 35.38 4 LEU B CA 1
ATOM 1462 C C . LEU B 1 4 ? 13.406 -8.375 -40.469 1 35.38 4 LEU B C 1
ATOM 1464 O O . LEU B 1 4 ? 13.258 -7.156 -40.562 1 35.38 4 LEU B O 1
ATOM 1468 N N . LEU B 1 5 ? 12.242 -8.945 -40.688 1 34.59 5 LEU B N 1
ATOM 1469 C CA . LEU B 1 5 ? 11.008 -8.383 -40.156 1 34.59 5 LEU B CA 1
ATOM 1470 C C . LEU B 1 5 ? 11.086 -8.234 -38.656 1 34.59 5 LEU B C 1
ATOM 1472 O O . LEU B 1 5 ? 11.375 -9.203 -37.938 1 34.59 5 LEU B O 1
ATOM 1476 N N . PHE B 1 6 ? 11.375 -7.062 -38.156 1 37.97 6 PHE B N 1
ATOM 1477 C CA . PHE B 1 6 ? 11.312 -6.637 -36.75 1 37.97 6 PHE B CA 1
ATOM 1478 C C . PHE B 1 6 ? 9.953 -6.949 -36.156 1 37.97 6 PHE B C 1
ATOM 1480 O O . PHE B 1 6 ? 8.938 -6.387 -36.562 1 37.97 6 PHE B O 1
ATOM 1487 N N . ARG B 1 7 ? 9.711 -8.195 -35.75 1 44.78 7 ARG B N 1
ATOM 1488 C CA . ARG B 1 7 ? 8.508 -8.539 -35 1 44.78 7 ARG B CA 1
ATOM 1489 C C . ARG B 1 7 ? 8.375 -7.668 -33.75 1 44.78 7 ARG B C 1
ATOM 1491 O O . ARG B 1 7 ? 9.172 -7.777 -32.844 1 44.78 7 ARG B O 1
ATOM 1498 N N . ALA B 1 8 ? 7.719 -6.543 -33.875 1 37.84 8 ALA B N 1
ATOM 1499 C CA . ALA B 1 8 ? 7.453 -5.652 -32.75 1 37.84 8 ALA B CA 1
ATOM 1500 C C . ALA B 1 8 ? 6.473 -6.285 -31.75 1 37.84 8 ALA B C 1
ATOM 1502 O O . ALA B 1 8 ? 5.32 -6.551 -32.094 1 37.84 8 ALA B O 1
ATOM 1503 N N . ALA B 1 9 ? 6.961 -7.039 -30.766 1 44.56 9 ALA B N 1
ATOM 1504 C CA . ALA B 1 9 ? 6.117 -7.512 -29.672 1 44.56 9 ALA B CA 1
ATOM 1505 C C . ALA B 1 9 ? 5.348 -6.359 -29.047 1 44.56 9 ALA B C 1
ATOM 1507 O O . ALA B 1 9 ? 5.938 -5.355 -28.641 1 44.56 9 ALA B O 1
ATOM 1508 N N . ILE B 1 10 ? 3.975 -6.133 -29.438 1 39.31 10 ILE B N 1
ATOM 1509 C CA . ILE B 1 10 ? 3.135 -5.102 -28.844 1 39.31 10 ILE B CA 1
ATOM 1510 C C . ILE B 1 10 ? 2.846 -5.457 -27.391 1 39.31 10 ILE B C 1
ATOM 1512 O O . ILE B 1 10 ? 2.285 -6.52 -27.094 1 39.31 10 ILE B O 1
ATOM 1516 N N . PHE B 1 11 ? 3.541 -4.867 -26.484 1 43.97 11 PHE B N 1
ATOM 1517 C CA . PHE B 1 11 ? 3.285 -4.988 -25.062 1 43.97 11 PHE B CA 1
ATOM 1518 C C . PHE B 1 11 ? 2.076 -4.152 -24.656 1 43.97 11 PHE B C 1
ATOM 1520 O O . PHE B 1 11 ? 2.092 -2.928 -24.766 1 43.97 11 PHE B O 1
ATOM 1527 N N . VAL B 1 12 ? 0.754 -4.711 -24.703 1 40.25 12 VAL B N 1
ATOM 1528 C CA . VAL B 1 12 ? -0.39 -3.947 -24.219 1 40.25 12 VAL B CA 1
ATOM 1529 C C . VAL B 1 12 ? -0.551 -4.16 -22.719 1 40.25 12 VAL B C 1
ATOM 1531 O O . VAL B 1 12 ? -0.646 -5.297 -22.25 1 40.25 12 VAL B O 1
ATOM 1534 N N . VAL B 1 13 ? -0.24 -3.209 -22 1 41.44 13 VAL B N 1
ATOM 1535 C CA . VAL B 1 13 ? -0.502 -3.188 -20.562 1 41.44 13 VAL B CA 1
ATOM 1536 C C . VAL B 1 13 ? -1.967 -2.834 -20.297 1 41.44 13 VAL B C 1
ATOM 1538 O O . VAL B 1 13 ? -2.422 -1.747 -20.672 1 41.44 13 VAL B O 1
ATOM 1541 N N . LEU B 1 14 ? -2.883 -3.797 -20.172 1 36.31 14 LEU B N 1
ATOM 1542 C CA . LEU B 1 14 ? -4.27 -3.488 -19.828 1 36.31 14 LEU B CA 1
ATOM 1543 C C . LEU B 1 14 ? -4.469 -3.412 -18.328 1 36.31 14 LEU B C 1
ATOM 1545 O O . LEU B 1 14 ? -4.301 -4.41 -17.625 1 36.31 14 LEU B O 1
ATOM 1549 N N . ALA B 1 15 ? -4.375 -2.305 -17.875 1 41 15 ALA B N 1
ATOM 1550 C CA . ALA B 1 15 ? -4.773 -2.061 -16.5 1 41 15 ALA B CA 1
ATOM 1551 C C . ALA B 1 15 ? -6.289 -1.893 -16.391 1 41 15 ALA B C 1
ATOM 1553 O O . ALA B 1 15 ? -6.867 -1.001 -17.016 1 41 15 ALA B O 1
ATOM 1554 N N . MET B 1 16 ? -7.047 -2.838 -16.172 1 34.22 16 MET B N 1
ATOM 1555 C CA . MET B 1 16 ? -8.484 -2.66 -15.984 1 34.22 16 MET B CA 1
ATOM 1556 C C . MET B 1 16 ? -8.773 -1.824 -14.742 1 34.22 16 MET B C 1
ATOM 1558 O O . MET B 1 16 ? -8.68 -2.324 -13.617 1 34.22 16 MET B O 1
ATOM 1562 N N . LEU B 1 17 ? -8.406 -0.642 -14.859 1 38.84 17 LEU B N 1
ATOM 1563 C CA . LEU B 1 17 ? -8.859 0.234 -13.781 1 38.84 17 LEU B CA 1
ATOM 1564 C C . LEU B 1 17 ? -10.336 0.576 -13.938 1 38.84 17 LEU B C 1
ATOM 1566 O O . LEU B 1 17 ? -10.828 0.729 -15.062 1 38.84 17 LEU B O 1
ATOM 1570 N N . PRO B 1 18 ? -11.156 0.257 -13.008 1 33.59 18 PRO B N 1
ATOM 1571 C CA . PRO B 1 18 ? -12.492 0.825 -13.203 1 33.59 18 PRO B CA 1
ATOM 1572 C C . PRO B 1 18 ? -12.453 2.279 -13.664 1 33.59 18 PRO B C 1
ATOM 1574 O O . PRO B 1 18 ? -11.586 3.047 -13.227 1 33.59 18 PRO B O 1
ATOM 1577 N N . SER B 1 19 ? -12.852 2.426 -14.961 1 36.22 19 SER B N 1
ATOM 1578 C CA . SER B 1 19 ? -12.969 3.785 -15.477 1 36.22 19 SER B CA 1
ATOM 1579 C C . SER B 1 19 ? -13.781 4.668 -14.531 1 36.22 19 SER B C 1
ATOM 1581 O O . SER B 1 19 ? -15.008 4.602 -14.516 1 36.22 19 SER B O 1
ATOM 1583 N N . SER B 1 20 ? -13.539 4.754 -13.352 1 35.56 20 SER B N 1
ATOM 1584 C CA . SER B 1 20 ? -14.258 5.922 -12.852 1 35.56 20 SER B CA 1
ATOM 1585 C C . SER B 1 20 ? -13.914 7.168 -13.656 1 35.56 20 SER B C 1
ATOM 1587 O O . SER B 1 20 ? -12.82 7.27 -14.219 1 35.56 20 SER B O 1
ATOM 1589 N N . SER B 1 21 ? -14.93 7.859 -14.211 1 34.31 21 SER B N 1
ATOM 1590 C CA . SER B 1 21 ? -14.734 9.164 -14.836 1 34.31 21 SER B CA 1
ATOM 1591 C C . SER B 1 21 ? -13.531 9.891 -14.234 1 34.31 21 SER B C 1
ATOM 1593 O O . SER B 1 21 ? -13.391 9.969 -13.016 1 34.31 21 SER B O 1
ATOM 1595 N N . VAL B 1 22 ? -12.305 9.688 -14.922 1 38.12 22 VAL B N 1
ATOM 1596 C CA . VAL B 1 22 ? -11.273 10.648 -14.57 1 38.12 22 VAL B CA 1
ATOM 1597 C C . VAL B 1 22 ? -11.914 11.984 -14.195 1 38.12 22 VAL B C 1
ATOM 1599 O O . VAL B 1 22 ? -12.461 12.68 -15.055 1 38.12 22 VAL B O 1
ATOM 1602 N N . GLY B 1 23 ? -12.68 12.07 -13.172 1 33.31 23 GLY B N 1
ATOM 1603 C CA . GLY B 1 23 ? -13.156 13.406 -12.852 1 33.31 23 GLY B CA 1
ATOM 1604 C C . GLY B 1 23 ? -12.141 14.492 -13.164 1 33.31 23 GLY B C 1
ATOM 1605 O O . GLY B 1 23 ? -10.953 14.203 -13.344 1 33.31 23 GLY B O 1
ATOM 1606 N N . ASP B 1 24 ? -12.555 15.656 -13.414 1 32.69 24 ASP B N 1
ATOM 1607 C CA . ASP B 1 24 ? -11.797 16.891 -13.57 1 32.69 24 ASP B CA 1
ATOM 1608 C C . ASP B 1 24 ? -10.586 16.906 -12.641 1 32.69 24 ASP B C 1
ATOM 1610 O O . ASP B 1 24 ? -10.68 16.5 -11.477 1 32.69 24 ASP B O 1
ATOM 1614 N N . ILE B 1 25 ? -9.297 16.531 -13.242 1 41.12 25 ILE B N 1
ATOM 1615 C CA . ILE B 1 25 ? -8.117 16.906 -12.477 1 41.12 25 ILE B CA 1
ATOM 1616 C C . ILE B 1 25 ? -8.445 18.078 -11.555 1 41.12 25 ILE B C 1
ATOM 1618 O O . ILE B 1 25 ? -8.797 19.156 -12.023 1 41.12 25 ILE B O 1
ATOM 1622 N N . PRO B 1 26 ? -8.75 17.781 -10.359 1 43.03 26 PRO B N 1
ATOM 1623 C CA . PRO B 1 26 ? -9.086 18.969 -9.586 1 43.03 26 PRO B CA 1
ATOM 1624 C C . PRO B 1 26 ? -8.164 20.156 -9.883 1 43.03 26 PRO B C 1
ATOM 1626 O O . PRO B 1 26 ? -6.98 19.953 -10.172 1 43.03 26 PRO B O 1
ATOM 1629 N N . THR B 1 27 ? -8.555 21.266 -10.32 1 42.66 27 THR B N 1
ATOM 1630 C CA . THR B 1 27 ? -7.863 22.531 -10.43 1 42.66 27 THR B CA 1
ATOM 1631 C C . THR B 1 27 ? -7.043 22.828 -9.172 1 42.66 27 THR B C 1
ATOM 1633 O O . THR B 1 27 ? -6.16 23.688 -9.188 1 42.66 27 THR B O 1
ATOM 1636 N N . THR B 1 28 ? -7.461 22.281 -8 1 52.19 28 THR B N 1
ATOM 1637 C CA . THR B 1 28 ? -6.641 22.484 -6.816 1 52.19 28 THR B CA 1
ATOM 1638 C C . THR B 1 28 ? -5.914 21.203 -6.426 1 52.19 28 THR B C 1
ATOM 1640 O O . THR B 1 28 ? -6.477 20.109 -6.527 1 52.19 28 THR B O 1
ATOM 1643 N N . THR B 1 29 ? -4.641 21.219 -6.477 1 56.78 29 THR B N 1
ATOM 1644 C CA . THR B 1 29 ? -3.793 20.094 -6.105 1 56.78 29 THR B CA 1
ATOM 1645 C C . THR B 1 29 ? -4.176 19.562 -4.73 1 56.78 29 THR B C 1
ATOM 1647 O O . THR B 1 29 ? -4.133 20.281 -3.74 1 56.78 29 THR B O 1
ATOM 1650 N N . PRO B 1 30 ? -4.68 18.391 -4.828 1 77.94 30 PRO B N 1
ATOM 1651 C CA . PRO B 1 30 ? -4.941 17.828 -3.498 1 77.94 30 PRO B CA 1
ATOM 1652 C C . PRO B 1 30 ? -3.676 17.703 -2.656 1 77.94 30 PRO B C 1
ATOM 1654 O O . PRO B 1 30 ? -2.568 17.891 -3.164 1 77.94 30 PRO B O 1
ATOM 1657 N N . GLY B 1 31 ? -3.826 17.672 -1.397 1 87.31 31 GLY B N 1
ATOM 1658 C CA . GLY B 1 31 ? -2.734 17.531 -0.447 1 87.31 31 GLY B CA 1
ATOM 1659 C C . GLY B 1 31 ? -2.84 18.484 0.727 1 87.31 31 GLY B C 1
ATOM 1660 O O . GLY B 1 31 ? -3.895 19.078 0.958 1 87.31 31 GLY B O 1
ATOM 1661 N N . PHE B 1 32 ? -1.723 18.5 1.514 1 90.62 32 PHE B N 1
ATOM 1662 C CA . PHE B 1 32 ? -1.692 19.312 2.721 1 90.62 32 PHE B CA 1
ATOM 1663 C C . PHE B 1 32 ? -0.65 20.422 2.6 1 90.62 32 PHE B C 1
ATOM 1665 O O . PHE B 1 32 ? 0.547 20.156 2.496 1 90.62 32 PHE B O 1
ATOM 1672 N N . THR B 1 33 ? -1.154 21.656 2.617 1 91 33 THR B N 1
ATOM 1673 C CA . THR B 1 33 ? -0.271 22.812 2.475 1 91 33 THR B CA 1
ATOM 1674 C C . THR B 1 33 ? 0.454 23.094 3.785 1 91 33 THR B C 1
ATOM 1676 O O . THR B 1 33 ? -0.148 23.047 4.859 1 91 33 THR B O 1
ATOM 1679 N N . TYR B 1 34 ? 1.753 23.312 3.615 1 92.06 34 TYR B N 1
ATOM 1680 C CA . TYR B 1 34 ? 2.557 23.719 4.766 1 92.06 34 TYR B CA 1
ATOM 1681 C C . TYR B 1 34 ? 2.307 25.172 5.121 1 92.06 34 TYR B C 1
ATOM 1683 O O . TYR B 1 34 ? 2.557 26.062 4.312 1 92.06 34 TYR B O 1
ATOM 1691 N N . LYS B 1 35 ? 1.662 25.359 6.293 1 89.94 35 LYS B N 1
ATOM 1692 C CA . LYS B 1 35 ? 1.415 26.672 6.875 1 89.94 35 LYS B CA 1
ATOM 1693 C C . LYS B 1 35 ? 0.606 27.547 5.926 1 89.94 35 LYS B C 1
ATOM 1695 O O . LYS B 1 35 ? -0.514 27.203 5.547 1 89.94 35 LYS B O 1
ATOM 1700 N N . ASP B 1 36 ? 1.132 28.656 5.406 1 89.44 36 ASP B N 1
ATOM 1701 C CA . ASP B 1 36 ? 0.321 29.656 4.73 1 89.44 36 ASP B CA 1
ATOM 1702 C C . ASP B 1 36 ? 0.666 29.75 3.246 1 89.44 36 ASP B C 1
ATOM 1704 O O . ASP B 1 36 ? 0.487 30.781 2.617 1 89.44 36 ASP B O 1
ATOM 1708 N N . GLY B 1 37 ? 1.109 28.719 2.746 1 91.5 37 GLY B N 1
ATOM 1709 C CA . GLY B 1 37 ? 1.396 28.734 1.321 1 91.5 37 GLY B CA 1
ATOM 1710 C C . GLY B 1 37 ? 0.174 29.031 0.471 1 91.5 37 GLY B C 1
ATOM 1711 O O . GLY B 1 37 ? -0.836 28.328 0.562 1 91.5 37 GLY B O 1
ATOM 1712 N N . LEU B 1 38 ? 0.347 29.969 -0.456 1 91.56 38 LEU B N 1
ATOM 1713 C CA . LEU B 1 38 ? -0.786 30.375 -1.28 1 91.56 38 LEU B CA 1
ATOM 1714 C C . LEU B 1 38 ? -0.814 29.594 -2.588 1 91.56 38 LEU B C 1
ATOM 1716 O O . LEU B 1 38 ? 0.237 29.281 -3.154 1 91.56 38 LEU B O 1
ATOM 1720 N N . PRO B 1 39 ? -2.062 29.312 -3.07 1 89.56 39 PRO B N 1
ATOM 1721 C CA . PRO B 1 39 ? -2.178 28.562 -4.328 1 89.56 39 PRO B CA 1
ATOM 1722 C C . PRO B 1 39 ? -1.588 29.328 -5.516 1 89.56 39 PRO B C 1
ATOM 1724 O O . PRO B 1 39 ? -1.185 28.703 -6.508 1 89.56 39 PRO B O 1
ATOM 1727 N N . GLN B 1 40 ? -1.374 30.625 -5.414 1 89.88 40 GLN B N 1
ATOM 1728 C CA . GLN B 1 40 ? -0.891 31.438 -6.523 1 89.88 40 GLN B CA 1
ATOM 1729 C C . GLN B 1 40 ? 0.603 31.719 -6.395 1 89.88 40 GLN B C 1
ATOM 1731 O O . GLN B 1 40 ? 1.182 32.438 -7.215 1 89.88 40 GLN B O 1
ATOM 1736 N N . ALA B 1 41 ? 1.115 31.172 -5.281 1 91.75 41 ALA B N 1
ATOM 1737 C CA . ALA B 1 41 ? 2.557 31.375 -5.152 1 91.75 41 ALA B CA 1
ATOM 1738 C C . ALA B 1 41 ? 3.285 30.953 -6.426 1 91.75 41 ALA B C 1
ATOM 1740 O O . ALA B 1 41 ? 2.979 29.906 -7.008 1 91.75 41 ALA B O 1
ATOM 1741 N N . PRO B 1 42 ? 4.277 31.719 -6.867 1 90.69 42 PRO B N 1
ATOM 1742 C CA . PRO B 1 42 ? 4.945 31.453 -8.141 1 90.69 42 PRO B CA 1
ATOM 1743 C C . PRO B 1 42 ? 5.793 30.172 -8.102 1 90.69 42 PRO B C 1
ATOM 1745 O O . PRO B 1 42 ? 6.012 29.547 -9.133 1 90.69 42 PRO B O 1
ATOM 1748 N N . VAL B 1 43 ? 6.328 29.875 -6.93 1 91.94 43 VAL B N 1
ATOM 1749 C CA . VAL B 1 43 ? 7.074 28.641 -6.777 1 91.94 43 VAL B CA 1
ATOM 1750 C C . VAL B 1 43 ? 6.273 27.656 -5.934 1 91.94 43 VAL B C 1
ATOM 1752 O O . VAL B 1 43 ? 5.863 27.969 -4.816 1 91.94 43 VAL B O 1
ATOM 1755 N N . GLN B 1 44 ? 6.02 26.516 -6.508 1 90.25 44 GLN B N 1
ATOM 1756 C CA . GLN B 1 44 ? 5.281 25.469 -5.809 1 90.25 44 GLN B CA 1
ATOM 1757 C C . GLN B 1 44 ? 6.07 24.156 -5.773 1 90.25 44 GLN B C 1
ATOM 1759 O O . GLN B 1 44 ? 6.633 23.75 -6.789 1 90.25 44 GLN B O 1
ATOM 1764 N N . LEU B 1 45 ? 6.188 23.609 -4.555 1 89.38 45 LEU B N 1
ATOM 1765 C CA . LEU B 1 45 ? 6.82 22.297 -4.379 1 89.38 45 LEU B CA 1
ATOM 1766 C C . LEU B 1 45 ? 5.84 21.297 -3.787 1 89.38 45 LEU B C 1
ATOM 1768 O O . LEU B 1 45 ? 5.242 21.547 -2.738 1 89.38 45 LEU B O 1
ATOM 1772 N N . GLN B 1 46 ? 5.633 20.234 -4.5 1 88.75 46 GLN B N 1
ATOM 1773 C CA . GLN B 1 46 ? 4.871 19.094 -4 1 88.75 46 GLN B CA 1
ATOM 1774 C C . GLN B 1 46 ? 5.793 17.969 -3.568 1 88.75 46 GLN B C 1
ATOM 1776 O O . GLN B 1 46 ? 6.664 17.547 -4.332 1 88.75 46 GLN B O 1
ATOM 1781 N N . VAL B 1 47 ? 5.602 17.578 -2.322 1 90.56 47 VAL B N 1
ATOM 1782 C CA . VAL B 1 47 ? 6.438 16.516 -1.79 1 90.56 47 VAL B CA 1
ATOM 1783 C C . VAL B 1 47 ? 5.574 15.312 -1.421 1 90.56 47 VAL B C 1
ATOM 1785 O O . VAL B 1 47 ? 4.523 15.461 -0.791 1 90.56 47 VAL B O 1
ATOM 1788 N N . PHE B 1 48 ? 6 14.172 -1.909 1 89.81 48 PHE B N 1
ATOM 1789 C CA . PHE B 1 48 ? 5.309 12.93 -1.588 1 89.81 48 PHE B CA 1
ATOM 1790 C C . PHE B 1 48 ? 5.969 12.234 -0.401 1 89.81 48 PHE B C 1
ATOM 1792 O O . PHE B 1 48 ? 7.164 11.938 -0.437 1 89.81 48 PHE B O 1
ATOM 1799 N N . ILE B 1 49 ? 5.172 12.023 0.664 1 93.12 49 ILE B N 1
ATOM 1800 C CA . ILE B 1 49 ? 5.734 11.43 1.87 1 93.12 49 ILE B CA 1
ATOM 1801 C C . ILE B 1 49 ? 4.863 10.258 2.316 1 93.12 49 ILE B C 1
ATOM 1803 O O . ILE B 1 49 ? 3.654 10.242 2.068 1 93.12 49 ILE B O 1
ATOM 1807 N N . ASP B 1 50 ? 5.496 9.281 2.891 1 95.69 50 ASP B N 1
ATOM 1808 C CA . ASP B 1 50 ? 4.855 8.227 3.672 1 95.69 50 ASP B CA 1
ATOM 1809 C C . ASP B 1 50 ? 5.082 8.438 5.168 1 95.69 50 ASP B C 1
ATOM 1811 O O . ASP B 1 50 ? 6.223 8.547 5.621 1 95.69 50 ASP B O 1
ATOM 1815 N N . LEU B 1 51 ? 4.016 8.508 5.91 1 97.19 51 LEU B N 1
ATOM 1816 C CA . LEU B 1 51 ? 4.102 8.867 7.324 1 97.19 51 LEU B CA 1
ATOM 1817 C C . LEU B 1 51 ? 4.852 7.797 8.109 1 97.19 51 LEU B C 1
ATOM 1819 O O . LEU B 1 51 ? 5.32 8.047 9.219 1 97.19 51 LEU B O 1
ATOM 1823 N N . LEU B 1 52 ? 5.023 6.617 7.457 1 98.38 52 LEU B N 1
ATOM 1824 C CA . LEU B 1 52 ? 5.676 5.551 8.211 1 98.38 52 LEU B CA 1
ATOM 1825 C C . LEU B 1 52 ? 7.027 5.203 7.602 1 98.38 52 LEU B C 1
ATOM 1827 O O . LEU B 1 52 ? 7.672 4.238 8.016 1 98.38 52 LEU B O 1
ATOM 1831 N N . CYS B 1 53 ? 7.465 5.973 6.641 1 97.38 53 CYS B N 1
ATOM 1832 C CA . CYS B 1 53 ? 8.773 5.75 6.031 1 97.38 53 CYS B CA 1
ATOM 1833 C C . CYS B 1 53 ? 9.859 6.496 6.793 1 97.38 53 CYS B C 1
ATOM 1835 O O . CYS B 1 53 ? 9.789 7.715 6.957 1 97.38 53 CYS B O 1
ATOM 1837 N N . PRO B 1 54 ? 10.898 5.742 7.176 1 97.12 54 PRO B N 1
ATOM 1838 C CA . PRO B 1 54 ? 11.969 6.402 7.926 1 97.12 54 PRO B CA 1
ATOM 1839 C C . PRO B 1 54 ? 12.703 7.457 7.102 1 97.12 54 PRO B C 1
ATOM 1841 O O . PRO B 1 54 ? 13.211 8.438 7.66 1 97.12 54 PRO B O 1
ATOM 1844 N N . TYR B 1 55 ? 12.766 7.332 5.844 1 93.19 55 TYR B N 1
ATOM 1845 C CA . TYR B 1 55 ? 13.438 8.305 4.984 1 93.19 55 TYR B CA 1
ATOM 1846 C C . TYR B 1 55 ? 12.617 9.578 4.871 1 93.19 55 TYR B C 1
ATOM 1848 O O . TYR B 1 55 ? 13.172 10.68 4.828 1 93.19 55 TYR B O 1
ATOM 1856 N N . SER B 1 56 ? 11.266 9.414 4.727 1 96.44 56 SER B N 1
ATOM 1857 C CA . SER B 1 56 ? 10.391 10.586 4.754 1 96.44 56 SER B CA 1
ATOM 1858 C C . SER B 1 56 ? 10.562 11.367 6.051 1 96.44 56 SER B C 1
ATOM 1860 O O . SER B 1 56 ? 10.633 12.602 6.031 1 96.44 56 SER B O 1
ATOM 1862 N N . LYS B 1 57 ? 10.641 10.664 7.16 1 97.75 57 LYS B N 1
ATOM 1863 C CA . LYS B 1 57 ? 10.867 11.305 8.453 1 97.75 57 LYS B CA 1
ATOM 1864 C C . LYS B 1 57 ? 12.211 12.031 8.484 1 97.75 57 LYS B C 1
ATOM 1866 O O . LYS B 1 57 ? 12.297 13.164 8.953 1 97.75 57 LYS B O 1
ATOM 1871 N N . ALA B 1 58 ? 13.219 11.406 7.945 1 96.81 58 ALA B N 1
ATOM 1872 C CA . ALA B 1 58 ? 14.57 11.969 7.961 1 96.81 58 ALA B CA 1
ATOM 1873 C C . ALA B 1 58 ? 14.641 13.234 7.121 1 96.81 58 ALA B C 1
ATOM 1875 O O . ALA B 1 58 ? 15.406 14.156 7.434 1 96.81 58 ALA B O 1
ATOM 1876 N N . ALA B 1 59 ? 13.836 13.312 6.086 1 95.94 59 ALA B N 1
ATOM 1877 C CA . ALA B 1 59 ? 13.859 14.445 5.164 1 95.94 59 ALA B CA 1
ATOM 1878 C C . ALA B 1 59 ? 13.031 15.609 5.703 1 95.94 59 ALA B C 1
ATOM 1880 O O . ALA B 1 59 ? 13.18 16.75 5.254 1 95.94 59 ALA B O 1
ATOM 1881 N N . TYR B 1 60 ? 12.148 15.359 6.648 1 96.31 60 TYR B N 1
ATOM 1882 C CA . TYR B 1 60 ? 11.133 16.312 7.07 1 96.31 60 TYR B CA 1
ATOM 1883 C C . TYR B 1 60 ? 11.766 17.578 7.637 1 96.31 60 TYR B C 1
ATOM 1885 O O . TYR B 1 60 ? 11.352 18.688 7.305 1 96.31 60 TYR B O 1
ATOM 1893 N N . PRO B 1 61 ? 12.859 17.516 8.43 1 97.31 61 PRO B N 1
ATOM 1894 C CA . PRO B 1 61 ? 13.461 18.75 8.969 1 97.31 61 PRO B CA 1
ATOM 1895 C C . PRO B 1 61 ? 13.953 19.688 7.871 1 97.31 61 PRO B C 1
ATOM 1897 O O . PRO B 1 61 ? 13.781 20.906 7.977 1 97.31 61 PRO B O 1
ATOM 1900 N N . ALA B 1 62 ? 14.5 19.141 6.855 1 94.94 62 ALA B N 1
ATOM 1901 C CA . ALA B 1 62 ? 14.961 19.969 5.742 1 94.94 62 ALA B CA 1
ATOM 1902 C C . ALA B 1 62 ? 13.781 20.609 5.012 1 94.94 62 ALA B C 1
ATOM 1904 O O . ALA B 1 62 ? 13.844 21.766 4.625 1 94.94 62 ALA B O 1
ATOM 1905 N N . LEU B 1 63 ? 12.703 19.875 4.82 1 95 63 LEU B N 1
ATOM 1906 C CA . LEU B 1 63 ? 11.508 20.391 4.172 1 95 63 LEU B CA 1
ATOM 1907 C C . LEU B 1 63 ? 10.859 21.484 5.016 1 95 63 LEU B C 1
ATOM 1909 O O . LEU B 1 63 ? 10.398 22.484 4.48 1 95 63 LEU B O 1
ATOM 1913 N N . LYS B 1 64 ? 10.828 21.25 6.289 1 95.62 64 LYS B N 1
ATOM 1914 C CA . LYS B 1 64 ? 10.32 22.25 7.215 1 95.62 64 LYS B CA 1
ATOM 1915 C C . LYS B 1 64 ? 11.125 23.547 7.121 1 95.62 64 LYS B C 1
ATOM 1917 O O . LYS B 1 64 ? 10.555 24.641 7.051 1 95.62 64 LYS B O 1
ATOM 1922 N N . GLN B 1 65 ? 12.414 23.391 7.062 1 95.88 65 GLN B N 1
ATOM 1923 C CA . GLN B 1 65 ? 13.289 24.547 6.93 1 95.88 65 GLN B CA 1
ATOM 1924 C C . GLN B 1 65 ? 13.023 25.297 5.629 1 95.88 65 GLN B C 1
ATOM 1926 O O . GLN B 1 65 ? 12.977 26.531 5.609 1 95.88 65 GLN B O 1
ATOM 1931 N N . LEU B 1 66 ? 12.859 24.531 4.602 1 92.75 66 LEU B N 1
ATOM 1932 C CA . LEU B 1 66 ? 12.555 25.109 3.301 1 92.75 66 LEU B CA 1
ATOM 1933 C C . LEU B 1 66 ? 11.234 25.875 3.34 1 92.75 66 LEU B C 1
ATOM 1935 O O . LEU B 1 66 ? 11.164 27.016 2.867 1 92.75 66 LEU B O 1
ATOM 1939 N N . GLY B 1 67 ? 10.242 25.297 3.896 1 94.19 67 GLY B N 1
ATOM 1940 C CA . GLY B 1 67 ? 8.945 25.953 4.027 1 94.19 67 GLY B CA 1
ATOM 1941 C C . GLY B 1 67 ? 9 27.203 4.879 1 94.19 67 GLY B C 1
ATOM 1942 O O . GLY B 1 67 ? 8.312 28.188 4.59 1 94.19 67 GLY B O 1
ATOM 1943 N N . ASP B 1 68 ? 9.836 27.234 5.875 1 95.81 68 ASP B N 1
ATOM 1944 C CA . ASP B 1 68 ? 9.93 28.344 6.812 1 95.81 68 ASP B CA 1
ATOM 1945 C C . ASP B 1 68 ? 10.766 29.484 6.227 1 95.81 68 ASP B C 1
ATOM 1947 O O . ASP B 1 68 ? 10.703 30.609 6.707 1 95.81 68 ASP B O 1
ATOM 1951 N N . ALA B 1 69 ? 11.484 29.188 5.16 1 95.44 69 ALA B N 1
ATOM 1952 C CA . ALA B 1 69 ? 12.445 30.141 4.625 1 95.44 69 ALA B CA 1
ATOM 1953 C C . ALA B 1 69 ? 11.766 31.172 3.723 1 95.44 69 ALA B C 1
ATOM 1955 O O . ALA B 1 69 ? 12.344 32.219 3.404 1 95.44 69 ALA B O 1
ATOM 1956 N N . PHE B 1 70 ? 10.562 30.891 3.264 1 94.12 70 PHE B N 1
ATOM 1957 C CA . PHE B 1 70 ? 9.883 31.75 2.309 1 94.12 70 PHE B CA 1
ATOM 1958 C C . PHE B 1 70 ? 8.5 32.156 2.82 1 94.12 70 PHE B C 1
ATOM 1960 O O . PHE B 1 70 ? 7.898 31.422 3.609 1 94.12 70 PHE B O 1
ATOM 1967 N N . GLU B 1 71 ? 8.078 33.281 2.287 1 95.88 71 GLU B N 1
ATOM 1968 C CA . GLU B 1 71 ? 6.703 33.688 2.566 1 95.88 71 GLU B CA 1
ATOM 1969 C C . GLU B 1 71 ? 5.711 32.906 1.717 1 95.88 71 GLU B C 1
ATOM 1971 O O . GLU B 1 71 ? 6.027 32.5 0.592 1 95.88 71 GLU B O 1
ATOM 1976 N N . GLY B 1 72 ? 4.496 32.75 2.309 1 94.31 72 GLY B N 1
ATOM 1977 C CA . GLY B 1 72 ? 3.475 31.938 1.649 1 94.31 72 GLY B CA 1
ATOM 1978 C C . GLY B 1 72 ? 3.057 32.5 0.303 1 94.31 72 GLY B C 1
ATOM 1979 O O . GLY B 1 72 ? 2.564 31.766 -0.555 1 94.31 72 GLY B O 1
ATOM 1980 N N . LYS B 1 73 ? 3.273 33.781 0.077 1 95.62 73 LYS B N 1
ATOM 1981 C CA . LYS B 1 73 ? 2.914 34.406 -1.196 1 95.62 73 LYS B CA 1
ATOM 1982 C C . LYS B 1 73 ? 3.947 34.062 -2.273 1 95.62 73 LYS B C 1
ATOM 1984 O O . LYS B 1 73 ? 3.674 34.219 -3.467 1 95.62 73 LYS B O 1
ATOM 1989 N N . ASP B 1 74 ? 5.184 33.625 -1.826 1 93.94 74 ASP B N 1
ATOM 1990 C CA . ASP B 1 74 ? 6.277 33.406 -2.768 1 93.94 74 ASP B CA 1
ATOM 1991 C C . ASP B 1 74 ? 6.504 31.906 -2.996 1 93.94 74 ASP B C 1
ATOM 1993 O O . ASP B 1 74 ? 7.004 31.516 -4.047 1 93.94 74 ASP B O 1
ATOM 1997 N N . PHE B 1 75 ? 6.176 31.125 -2.016 1 93.62 75 PHE B N 1
ATOM 1998 C CA . PHE B 1 75 ? 6.512 29.703 -2.035 1 93.62 75 PHE B CA 1
ATOM 1999 C C . PHE B 1 75 ? 5.426 28.875 -1.347 1 93.62 75 PHE B C 1
ATOM 2001 O O . PHE B 1 75 ? 5 29.203 -0.237 1 93.62 75 PHE B O 1
ATOM 2008 N N . ARG B 1 76 ? 4.961 27.781 -2.047 1 93 76 ARG B N 1
ATOM 2009 C CA . ARG B 1 76 ? 3.99 26.844 -1.484 1 93 76 ARG B CA 1
ATOM 2010 C C . ARG B 1 76 ? 4.559 25.422 -1.431 1 93 76 ARG B C 1
ATOM 2012 O O . ARG B 1 76 ? 4.965 24.875 -2.455 1 93 76 ARG B O 1
ATOM 2019 N N . LEU B 1 77 ? 4.633 24.953 -0.209 1 92.56 77 LEU B N 1
ATOM 2020 C CA . LEU B 1 77 ? 5.008 23.562 0.028 1 92.56 77 LEU B CA 1
ATOM 2021 C C . LEU B 1 77 ? 3.777 22.719 0.341 1 92.56 77 LEU B C 1
ATOM 2023 O O . LEU B 1 77 ? 3.043 23 1.287 1 92.56 77 LEU B O 1
ATOM 2027 N N . THR B 1 78 ? 3.529 21.734 -0.53 1 91.25 78 THR B N 1
ATOM 2028 C CA . THR B 1 78 ? 2.393 20.844 -0.348 1 91.25 78 THR B CA 1
ATOM 2029 C C . THR B 1 78 ? 2.863 19.406 -0.146 1 91.25 78 THR B C 1
ATOM 2031 O O . THR B 1 78 ? 3.707 18.906 -0.896 1 91.25 78 THR B O 1
ATOM 2034 N N . PHE B 1 79 ? 2.318 18.812 0.909 1 91.44 79 PHE B N 1
ATOM 2035 C CA . PHE B 1 79 ? 2.607 17.406 1.175 1 91.44 79 PHE B CA 1
ATOM 2036 C C . PHE B 1 79 ? 1.518 16.516 0.599 1 91.44 79 PHE B C 1
ATOM 2038 O O . PHE B 1 79 ? 0.33 16.734 0.844 1 91.44 79 PHE B O 1
ATOM 2045 N N . GLN B 1 80 ? 1.94 15.641 -0.206 1 90.44 80 GLN B N 1
ATOM 2046 C CA . GLN B 1 80 ? 1.102 14.523 -0.638 1 90.44 80 GLN B CA 1
ATOM 2047 C C . GLN B 1 80 ? 1.404 13.266 0.166 1 90.44 80 GLN B C 1
ATOM 2049 O O . GLN B 1 80 ? 2.521 12.742 0.116 1 90.44 80 GLN B O 1
ATOM 2054 N N . VAL B 1 81 ? 0.394 12.781 0.858 1 91.31 81 VAL B N 1
ATOM 2055 C CA . VAL B 1 81 ? 0.599 11.594 1.683 1 91.31 81 VAL B CA 1
ATOM 2056 C C . VAL B 1 81 ? 0.44 10.336 0.828 1 91.31 81 VAL B C 1
ATOM 2058 O O . VAL B 1 81 ? -0.626 10.094 0.256 1 91.31 81 VAL B O 1
ATOM 2061 N N . LEU B 1 82 ? 1.505 9.578 0.733 1 90.94 82 LEU B N 1
ATOM 2062 C CA . LEU B 1 82 ? 1.584 8.383 -0.092 1 90.94 82 LEU B CA 1
ATOM 2063 C C . LEU B 1 82 ? 1.812 7.141 0.769 1 90.94 82 LEU B C 1
ATOM 2065 O O . LEU B 1 82 ? 2.955 6.809 1.089 1 90.94 82 LEU B O 1
ATOM 2069 N N . PRO B 1 83 ? 0.758 6.504 1.146 1 96 83 PRO B N 1
ATOM 2070 C CA . PRO B 1 83 ? 0.958 5.277 1.92 1 96 83 PRO B CA 1
ATOM 2071 C C . PRO B 1 83 ? 1.511 4.129 1.076 1 96 83 PRO B C 1
ATOM 2073 O O . PRO B 1 83 ? 0.835 3.648 0.163 1 96 83 PRO B O 1
ATOM 2076 N N . LEU B 1 84 ? 2.717 3.721 1.441 1 93.94 84 LEU B N 1
ATOM 2077 C CA . LEU B 1 84 ? 3.332 2.598 0.744 1 93.94 84 LEU B CA 1
ATOM 2078 C C . LEU B 1 84 ? 2.865 1.27 1.332 1 93.94 84 LEU B C 1
ATOM 2080 O O . LEU B 1 84 ? 2.773 1.125 2.553 1 93.94 84 LEU B O 1
ATOM 2084 N N . PRO B 1 85 ? 2.633 0.283 0.48 1 95.38 85 PRO B N 1
ATOM 2085 C CA . PRO B 1 85 ? 1.994 -0.944 0.961 1 95.38 85 PRO B CA 1
ATOM 2086 C C . PRO B 1 85 ? 2.92 -1.787 1.835 1 95.38 85 PRO B C 1
ATOM 2088 O O . PRO B 1 85 ? 2.455 -2.668 2.564 1 95.38 85 PRO B O 1
ATOM 2091 N N . PHE B 1 86 ? 4.262 -1.572 1.735 1 95.88 86 PHE B N 1
ATOM 2092 C CA . PHE B 1 86 ? 5.16 -2.383 2.549 1 95.88 86 PHE B CA 1
ATOM 2093 C C . PHE B 1 86 ? 5.273 -1.816 3.959 1 95.88 86 PHE B C 1
ATOM 2095 O O . PHE B 1 86 ? 5.887 -2.432 4.832 1 95.88 86 PHE B O 1
ATOM 2102 N N . HIS B 1 87 ? 4.77 -0.699 4.199 1 97.75 87 HIS B N 1
ATOM 2103 C CA . HIS B 1 87 ? 4.422 -0.238 5.539 1 97.75 87 HIS B CA 1
ATOM 2104 C C . HIS B 1 87 ? 2.961 -0.533 5.859 1 97.75 87 HIS B C 1
ATOM 2106 O O . HIS B 1 87 ? 2.074 0.255 5.523 1 97.75 87 HIS B O 1
ATOM 2112 N N . ARG B 1 88 ? 2.779 -1.585 6.57 1 97.75 88 ARG B N 1
ATOM 2113 C CA . ARG B 1 88 ? 1.457 -2.188 6.703 1 97.75 88 ARG B CA 1
ATOM 2114 C C . ARG B 1 88 ? 0.445 -1.176 7.234 1 97.75 88 ARG B C 1
ATOM 2116 O O . ARG B 1 88 ? -0.717 -1.179 6.824 1 97.75 88 ARG B O 1
ATOM 2123 N N . ASN B 1 89 ? 0.876 -0.275 8.094 1 98.56 89 ASN B N 1
ATOM 2124 C CA . ASN B 1 89 ? -0.045 0.633 8.766 1 98.56 89 ASN B CA 1
ATOM 2125 C C . ASN B 1 89 ? -0.045 2.016 8.117 1 98.56 89 ASN B C 1
ATOM 2127 O O . ASN B 1 89 ? -0.628 2.957 8.656 1 98.56 89 ASN B O 1
ATOM 2131 N N . ALA B 1 90 ? 0.606 2.094 6.926 1 98.31 90 ALA B N 1
ATOM 2132 C CA . ALA B 1 90 ? 0.781 3.395 6.289 1 98.31 90 ALA B CA 1
ATOM 2133 C C . ALA B 1 90 ? -0.562 3.98 5.863 1 98.31 90 ALA B C 1
ATOM 2135 O O . ALA B 1 90 ? -0.78 5.191 5.965 1 98.31 90 ALA B O 1
ATOM 2136 N N . PHE B 1 91 ? -1.486 3.141 5.34 1 97.94 91 PHE B N 1
ATOM 2137 C CA . PHE B 1 91 ? -2.777 3.656 4.902 1 97.94 91 PHE B CA 1
ATOM 2138 C C . PHE B 1 91 ? -3.58 4.18 6.086 1 97.94 91 PHE B C 1
ATOM 2140 O O . PHE B 1 91 ? -4.215 5.234 6 1 97.94 91 PHE B O 1
ATOM 2147 N N . LEU B 1 92 ? -3.57 3.445 7.164 1 97.88 92 LEU B N 1
ATOM 2148 C CA . LEU B 1 92 ? -4.258 3.885 8.375 1 97.88 92 LEU B CA 1
ATOM 2149 C C . LEU B 1 92 ? -3.707 5.223 8.859 1 97.88 92 LEU B C 1
ATOM 2151 O O . LEU B 1 92 ? -4.469 6.121 9.219 1 97.88 92 LEU B O 1
ATOM 2155 N N . ALA B 1 93 ? -2.369 5.367 8.867 1 97.56 93 ALA B N 1
ATOM 2156 C CA . ALA B 1 93 ? -1.739 6.633 9.234 1 97.56 93 ALA B CA 1
ATOM 2157 C C . ALA B 1 93 ? -2.16 7.754 8.289 1 97.56 93 ALA B C 1
ATOM 2159 O O . ALA B 1 93 ? -2.479 8.859 8.734 1 97.56 93 ALA B O 1
ATOM 2160 N N . ALA B 1 94 ? -2.162 7.457 7.004 1 95.81 94 ALA B N 1
ATOM 2161 C CA . ALA B 1 94 ? -2.592 8.438 6.012 1 95.81 94 ALA B CA 1
ATOM 2162 C C . ALA B 1 94 ? -4.047 8.844 6.234 1 95.81 94 ALA B C 1
ATOM 2164 O O . ALA B 1 94 ? -4.379 10.031 6.18 1 95.81 94 ALA B O 1
ATOM 2165 N N . GLN B 1 95 ? -4.867 7.855 6.492 1 95.62 95 GLN B N 1
ATOM 2166 C CA . GLN B 1 95 ? -6.281 8.109 6.734 1 95.62 95 GLN B CA 1
ATOM 2167 C C . GLN B 1 95 ? -6.477 9.031 7.938 1 95.62 95 GLN B C 1
ATOM 2169 O O . GLN B 1 95 ? -7.387 9.859 7.945 1 95.62 95 GLN B O 1
ATOM 2174 N N . SER B 1 96 ? -5.609 8.93 8.898 1 95.31 96 SER B N 1
ATOM 2175 C CA . SER B 1 96 ? -5.715 9.727 10.117 1 95.31 96 SER B CA 1
ATOM 2176 C C . SER B 1 96 ? -5.422 11.195 9.836 1 95.31 96 SER B C 1
ATOM 2178 O O . SER B 1 96 ? -5.727 12.062 10.664 1 95.31 96 SER B O 1
ATOM 2180 N N . THR B 1 97 ? -4.832 11.453 8.711 1 92.94 97 THR B N 1
ATOM 2181 C CA . THR B 1 97 ? -4.527 12.844 8.375 1 92.94 97 THR B CA 1
ATOM 2182 C C . THR B 1 97 ? -5.738 13.523 7.75 1 92.94 97 THR B C 1
ATOM 2184 O O . THR B 1 97 ? -5.789 14.758 7.668 1 92.94 97 THR B O 1
ATOM 2187 N N . VAL B 1 98 ? -6.594 12.5 7.207 1 85.38 98 VAL B N 1
ATOM 2188 C CA . VAL B 1 98 ? -7.789 13.008 6.535 1 85.38 98 VAL B CA 1
ATOM 2189 C C . VAL B 1 98 ? -8.883 13.289 7.566 1 85.38 98 VAL B C 1
ATOM 2191 O O . VAL B 1 98 ? -9.586 12.383 7.996 1 85.38 98 VAL B O 1
ATOM 2194 N N . HIS B 1 99 ? -8.602 14.18 8.484 1 72.19 99 HIS B N 1
ATOM 2195 C CA . HIS B 1 99 ? -9.586 14.531 9.5 1 72.19 99 HIS B CA 1
ATOM 2196 C C . HIS B 1 99 ? -9.836 16.031 9.531 1 72.19 99 HIS B C 1
ATOM 2198 O O . HIS B 1 99 ? -8.969 16.812 9.141 1 72.19 99 HIS B O 1
ATOM 2204 N N . SER B 1 100 ? -11.047 16.328 9.844 1 60.47 100 SER B N 1
ATOM 2205 C CA . SER B 1 100 ? -11.656 17.656 9.758 1 60.47 100 SER B CA 1
ATOM 2206 C C . SER B 1 100 ? -11.016 18.625 10.742 1 60.47 100 SER B C 1
ATOM 2208 O O . SER B 1 100 ? -11.523 19.719 10.969 1 60.47 100 SER B O 1
ATOM 2210 N N . VAL B 1 101 ? -10.148 18.219 11.484 1 59.31 101 VAL B N 1
ATOM 2211 C CA . VAL B 1 101 ? -9.758 19.219 12.461 1 59.31 101 VAL B CA 1
ATOM 2212 C C . VAL B 1 101 ? -9.141 20.422 11.75 1 59.31 101 VAL B C 1
ATOM 2214 O O . VAL B 1 101 ? -8.953 21.484 12.352 1 59.31 101 VAL B O 1
ATOM 2217 N N . GLY B 1 102 ? -9.047 20.328 10.32 1 58.88 102 GLY B N 1
ATOM 2218 C CA . GLY B 1 102 ? -8.617 21.484 9.562 1 58.88 102 GLY B CA 1
ATOM 2219 C C . GLY B 1 102 ? -7.191 21.375 9.055 1 58.88 102 GLY B C 1
ATOM 2220 O O . GLY B 1 102 ? -6.402 20.594 9.57 1 58.88 102 GLY B O 1
ATOM 2221 N N . VAL B 1 103 ? -6.91 21.984 8.055 1 60.59 103 VAL B N 1
ATOM 2222 C CA . VAL B 1 103 ? -5.641 22.047 7.344 1 60.59 103 VAL B CA 1
ATOM 2223 C C . VAL B 1 103 ? -4.516 22.406 8.312 1 60.59 103 VAL B C 1
ATOM 2225 O O . VAL B 1 103 ? -3.391 21.922 8.18 1 60.59 103 VAL B O 1
ATOM 2228 N N . GLN B 1 104 ? -4.898 23.031 9.367 1 74.12 104 GLN B N 1
ATOM 2229 C CA . GLN B 1 104 ? -3.871 23.5 10.297 1 74.12 104 GLN B CA 1
ATOM 2230 C C . GLN B 1 104 ? -3.402 22.359 11.203 1 74.12 104 GLN B C 1
ATOM 2232 O O . GLN B 1 104 ? -2.365 22.469 11.859 1 74.12 104 GLN B O 1
ATOM 2237 N N . SER B 1 105 ? -4.066 21.359 11.102 1 86.44 105 SER B N 1
ATOM 2238 C CA . SER B 1 105 ? -3.736 20.281 12.031 1 86.44 105 SER B CA 1
ATOM 2239 C C . SER B 1 105 ? -2.748 19.297 11.406 1 86.44 105 SER B C 1
ATOM 2241 O O . SER B 1 105 ? -2.166 18.469 12.109 1 86.44 105 SER B O 1
ATOM 2243 N N . PHE B 1 106 ? -2.463 19.5 10.148 1 91.44 106 PHE B N 1
ATOM 2244 C CA . PHE B 1 106 ? -1.66 18.5 9.461 1 91.44 106 PHE B CA 1
ATOM 2245 C C . PHE B 1 106 ? -0.25 18.453 10.039 1 91.44 106 PHE B C 1
ATOM 2247 O O . PHE B 1 106 ? 0.235 17.375 10.406 1 91.44 106 PHE B O 1
ATOM 2254 N N . VAL B 1 107 ? 0.394 19.578 10.195 1 93 107 VAL B N 1
ATOM 2255 C CA . VAL B 1 107 ? 1.809 19.609 10.555 1 93 107 VAL B CA 1
ATOM 2256 C C . VAL B 1 107 ? 1.997 19.031 11.961 1 93 107 VAL B C 1
ATOM 2258 O O . VAL B 1 107 ? 2.793 18.125 12.164 1 93 107 VAL B O 1
ATOM 2261 N N . PRO B 1 108 ? 1.197 19.5 12.953 1 94.12 108 PRO B N 1
ATOM 2262 C CA . PRO B 1 108 ? 1.357 18.891 14.273 1 94.12 108 PRO B CA 1
ATOM 2263 C C . PRO B 1 108 ? 1.041 17.391 14.273 1 94.12 108 PRO B C 1
ATOM 2265 O O . PRO B 1 108 ? 1.669 16.625 15.008 1 94.12 108 PRO B O 1
ATOM 2268 N N . TRP B 1 109 ? 0.133 16.938 13.461 1 95.25 109 TRP B N 1
ATOM 2269 C CA . TRP B 1 109 ? -0.209 15.516 13.414 1 95.25 109 TRP B CA 1
ATOM 2270 C C . TRP B 1 109 ? 0.902 14.711 12.75 1 95.25 109 TRP B C 1
ATOM 2272 O O . TRP B 1 109 ? 1.298 13.656 13.258 1 95.25 109 TRP B O 1
ATOM 2282 N N . LEU B 1 110 ? 1.392 15.297 11.641 1 95.75 110 LEU B N 1
ATOM 2283 C CA . LEU B 1 110 ? 2.547 14.695 10.984 1 95.75 110 LEU B CA 1
ATOM 2284 C C . LEU B 1 110 ? 3.693 14.508 11.969 1 95.75 110 LEU B C 1
ATOM 2286 O O . LEU B 1 110 ? 4.289 13.43 12.047 1 95.75 110 LEU B O 1
ATOM 2290 N N . GLU B 1 111 ? 3.939 15.484 12.703 1 96.88 111 GLU B N 1
ATOM 2291 C CA . GLU B 1 111 ? 5.043 15.445 13.656 1 96.88 111 GLU B CA 1
ATOM 2292 C C . GLU B 1 111 ? 4.758 14.461 14.789 1 96.88 111 GLU B C 1
ATOM 2294 O O . GLU B 1 111 ? 5.668 13.797 15.289 1 96.88 111 GLU B O 1
ATOM 2299 N N . THR B 1 112 ? 3.49 14.344 15.211 1 97.44 112 THR B N 1
ATOM 2300 C CA . THR B 1 112 ? 3.102 13.344 16.203 1 97.44 112 THR B CA 1
ATOM 2301 C C . THR B 1 112 ? 3.359 11.938 15.672 1 97.44 112 THR B C 1
ATOM 2303 O O . THR B 1 112 ? 3.916 11.094 16.391 1 97.44 112 THR B O 1
ATOM 2306 N N . ILE B 1 113 ? 2.996 11.672 14.422 1 98 113 ILE B N 1
ATOM 2307 C CA . ILE B 1 113 ? 3.203 10.359 13.82 1 98 113 ILE B CA 1
ATOM 2308 C C . ILE B 1 113 ? 4.699 10.07 13.711 1 98 113 ILE B C 1
ATOM 2310 O O . ILE B 1 113 ? 5.156 8.984 14.07 1 98 113 ILE B O 1
ATOM 2314 N N . TYR B 1 114 ? 5.48 11.078 13.234 1 98.25 114 TYR B N 1
ATOM 2315 C CA . TYR B 1 114 ? 6.918 10.875 13.094 1 98.25 114 TYR B CA 1
ATOM 2316 C C . TYR B 1 114 ? 7.566 10.617 14.453 1 98.25 114 TYR B C 1
ATOM 2318 O O . TYR B 1 114 ? 8.477 9.789 14.562 1 98.25 114 TYR B O 1
ATOM 2326 N N . ALA B 1 115 ? 7.098 11.258 15.484 1 98.31 115 ALA B N 1
ATOM 2327 C CA . ALA B 1 115 ? 7.641 11.055 16.828 1 98.31 115 ALA B CA 1
ATOM 2328 C C . ALA B 1 115 ? 7.355 9.648 17.328 1 98.31 115 ALA B C 1
ATOM 2330 O O . ALA B 1 115 ? 8.086 9.117 18.172 1 98.31 115 ALA B O 1
ATOM 2331 N N . ASN B 1 116 ? 6.312 9.008 16.828 1 98.44 116 ASN B N 1
ATOM 2332 C CA . ASN B 1 116 ? 5.898 7.691 17.297 1 98.44 116 ASN B CA 1
ATOM 2333 C C . ASN B 1 116 ? 5.988 6.645 16.203 1 98.44 116 ASN B C 1
ATOM 2335 O O . ASN B 1 116 ? 5.348 5.594 16.281 1 98.44 116 ASN B O 1
ATOM 2339 N N . GLN B 1 117 ? 6.695 6.895 15.195 1 98.5 117 GLN B N 1
ATOM 2340 C CA . GLN B 1 117 ? 6.715 6.086 13.984 1 98.5 117 GLN B CA 1
ATOM 2341 C C . GLN B 1 117 ? 7.082 4.637 14.297 1 98.5 117 GLN B C 1
ATOM 2343 O O . GLN B 1 117 ? 6.5 3.711 13.727 1 98.5 117 GLN B O 1
ATOM 2348 N N . ASP B 1 118 ? 8.008 4.391 15.219 1 98.06 118 ASP B N 1
ATOM 2349 C CA . ASP B 1 118 ? 8.469 3.051 15.562 1 98.06 118 ASP B CA 1
ATOM 2350 C C . ASP B 1 118 ? 7.332 2.199 16.109 1 98.06 118 ASP B C 1
ATOM 2352 O O . ASP B 1 118 ? 7.277 0.991 15.875 1 98.06 118 ASP B O 1
ATOM 2356 N N . LYS B 1 119 ? 6.441 2.783 16.812 1 98.56 119 LYS B N 1
ATOM 2357 C CA . LYS B 1 119 ? 5.324 2.072 17.422 1 98.56 119 LYS B CA 1
ATOM 2358 C C . LYS B 1 119 ? 4.328 1.595 16.375 1 98.56 119 LYS B C 1
ATOM 2360 O O . LYS B 1 119 ? 3.492 0.732 16.656 1 98.56 119 LYS B O 1
ATOM 2365 N N . LEU B 1 120 ? 4.402 2.158 15.219 1 98.56 120 LEU B N 1
ATOM 2366 C CA . LEU B 1 120 ? 3.484 1.818 14.133 1 98.56 120 LEU B CA 1
ATOM 2367 C C . LEU B 1 120 ? 4.16 0.903 13.117 1 98.56 120 LEU B C 1
ATOM 2369 O O . LEU B 1 120 ? 3.541 0.504 12.133 1 98.56 120 LEU B O 1
ATOM 2373 N N . SER B 1 121 ? 5.438 0.487 13.359 1 98.31 121 SER B N 1
ATOM 2374 C CA . SER B 1 121 ? 6.211 -0.3 12.406 1 98.31 121 SER B CA 1
ATOM 2375 C C . SER B 1 121 ? 5.641 -1.707 12.258 1 98.31 121 SER B C 1
ATOM 2377 O O . SER B 1 121 ? 4.934 -2.19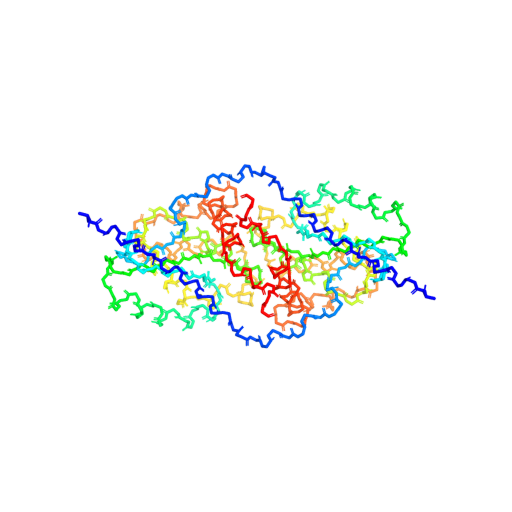1 13.141 1 98.31 121 SER B O 1
ATOM 2379 N N . ASN B 1 122 ? 5.965 -2.373 11.141 1 98.25 122 ASN B N 1
ATOM 2380 C CA . ASN B 1 122 ? 5.531 -3.748 10.914 1 98.25 122 ASN B CA 1
ATOM 2381 C C . ASN B 1 122 ? 5.961 -4.664 12.062 1 98.25 122 ASN B C 1
ATOM 2383 O O . ASN B 1 122 ? 5.148 -5.426 12.586 1 98.25 122 ASN B O 1
ATOM 2387 N N . THR B 1 123 ? 7.23 -4.562 12.453 1 97.88 123 THR B N 1
ATOM 2388 C CA . THR B 1 123 ? 7.797 -5.445 13.461 1 97.88 123 THR B CA 1
ATOM 2389 C C . THR B 1 123 ? 7.129 -5.219 14.812 1 97.88 123 THR B C 1
ATOM 2391 O O . THR B 1 123 ? 6.742 -6.176 15.492 1 97.88 123 THR B O 1
ATOM 2394 N N . ASN B 1 124 ? 6.898 -3.982 15.172 1 98.44 124 ASN B N 1
ATOM 2395 C CA . ASN B 1 124 ? 6.395 -3.666 16.5 1 98.44 124 ASN B CA 1
ATOM 2396 C C . ASN B 1 124 ? 4.883 -3.838 16.594 1 98.44 124 ASN B C 1
ATOM 2398 O O . ASN B 1 124 ? 4.301 -3.754 17.672 1 98.44 124 ASN B O 1
ATOM 2402 N N . THR B 1 125 ? 4.234 -4.141 15.445 1 98.62 125 THR B N 1
ATOM 2403 C CA . THR B 1 125 ? 2.787 -4.312 15.461 1 98.62 125 THR B CA 1
ATOM 2404 C C . THR B 1 125 ? 2.4 -5.715 15 1 98.62 125 THR B C 1
ATOM 2406 O O . THR B 1 125 ? 1.259 -5.945 14.594 1 98.62 125 THR B O 1
ATOM 2409 N N . LEU B 1 126 ? 3.293 -6.664 15.047 1 98.31 126 LEU B N 1
ATOM 2410 C CA . LEU B 1 126 ? 3.021 -8.031 14.625 1 98.31 126 LEU B CA 1
ATOM 2411 C C . LEU B 1 126 ? 1.897 -8.641 15.461 1 98.31 126 LEU B C 1
ATOM 2413 O O . LEU B 1 126 ? 1.149 -9.492 14.977 1 98.31 126 LEU B O 1
ATOM 2417 N N . ASN B 1 127 ? 1.798 -8.219 16.703 1 98.56 127 ASN B N 1
ATOM 2418 C CA . ASN B 1 127 ? 0.788 -8.773 17.594 1 98.56 127 ASN B CA 1
ATOM 2419 C C . ASN B 1 127 ? -0.244 -7.715 18 1 98.56 127 ASN B C 1
ATOM 2421 O O . ASN B 1 127 ? -0.878 -7.824 19.047 1 98.56 127 ASN B O 1
ATOM 2425 N N . THR B 1 128 ? -0.402 -6.68 17.219 1 98.69 128 THR B N 1
ATOM 2426 C CA . THR B 1 128 ? -1.363 -5.605 17.438 1 98.69 128 THR B CA 1
ATOM 2427 C C . THR B 1 128 ? -2.467 -5.648 16.375 1 98.69 128 THR B C 1
ATOM 242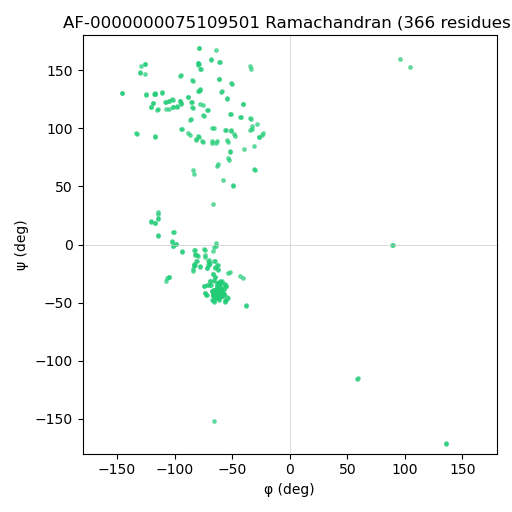9 O O . THR B 1 128 ? -2.189 -5.781 15.188 1 98.69 128 THR B O 1
ATOM 2432 N N . THR B 1 129 ? -3.719 -5.59 16.781 1 98.75 129 THR B N 1
ATOM 2433 C CA . THR B 1 129 ? -4.824 -5.59 15.828 1 98.75 129 THR B CA 1
ATOM 2434 C C . THR B 1 129 ? -5.016 -4.199 15.227 1 98.75 129 THR B C 1
ATOM 2436 O O . THR B 1 129 ? -4.652 -3.195 15.836 1 98.75 129 THR B O 1
ATOM 2439 N N . PRO B 1 130 ? -5.625 -4.145 14.031 1 98.5 130 PRO B N 1
ATOM 2440 C CA . PRO B 1 130 ? -5.992 -2.834 13.492 1 98.5 130 PRO B CA 1
ATOM 2441 C C . PRO B 1 130 ? -6.875 -2.031 14.445 1 98.5 130 PRO B C 1
ATOM 2443 O O . PRO B 1 130 ? -6.707 -0.816 14.578 1 98.5 130 PRO B O 1
ATOM 2446 N N . ASN B 1 131 ? -7.75 -2.686 15.156 1 98.5 131 ASN B N 1
ATOM 2447 C CA . ASN B 1 131 ? -8.602 -1.992 16.109 1 98.5 131 ASN B CA 1
ATOM 2448 C C . ASN B 1 131 ? -7.793 -1.379 17.25 1 98.5 131 ASN B C 1
ATOM 2450 O O . ASN B 1 131 ? -8.078 -0.266 17.703 1 98.5 131 ASN B O 1
ATOM 2454 N N . ASP B 1 132 ? -6.797 -2.104 17.719 1 98.56 132 ASP B N 1
ATOM 2455 C CA . ASP B 1 132 ? -5.91 -1.566 18.734 1 98.56 132 ASP B CA 1
ATOM 2456 C C . ASP B 1 132 ? -5.141 -0.353 18.219 1 98.56 132 ASP B C 1
ATOM 2458 O O . ASP B 1 132 ? -4.977 0.637 18.938 1 98.56 132 ASP B O 1
ATOM 2462 N N . LEU B 1 133 ? -4.688 -0.405 17.031 1 98.56 133 LEU B N 1
ATOM 2463 C CA . LEU B 1 133 ? -3.939 0.694 16.422 1 98.56 133 LEU B CA 1
ATOM 2464 C C . LEU B 1 133 ? -4.828 1.918 16.234 1 98.56 133 LEU B C 1
ATOM 2466 O O . LEU B 1 133 ? -4.402 3.047 16.5 1 98.56 133 LEU B O 1
ATOM 2470 N N . ILE B 1 134 ? -6.066 1.657 15.797 1 98.31 134 ILE B N 1
ATOM 2471 C CA . ILE B 1 134 ? -7.039 2.734 15.641 1 98.31 134 ILE B CA 1
ATOM 2472 C C . ILE B 1 134 ? -7.254 3.432 16.984 1 98.31 134 ILE B C 1
ATOM 2474 O O . ILE B 1 134 ? -7.258 4.664 17.062 1 98.31 134 ILE B O 1
ATOM 2478 N N . THR B 1 135 ? -7.359 2.676 18.031 1 98.38 135 THR B N 1
ATOM 2479 C CA . THR B 1 135 ? -7.543 3.223 19.359 1 98.38 135 THR B CA 1
ATOM 2480 C C . THR B 1 135 ? -6.324 4.039 19.781 1 98.38 135 THR B C 1
ATOM 2482 O O . THR B 1 135 ? -6.461 5.129 20.344 1 98.38 135 THR B O 1
ATOM 2485 N N . GLN B 1 136 ? -5.16 3.553 19.5 1 98.19 136 GLN B N 1
ATOM 2486 C CA . GLN B 1 136 ? -3.926 4.254 19.828 1 98.19 136 GLN B CA 1
ATOM 2487 C C . GLN B 1 136 ? -3.816 5.574 19.078 1 98.19 136 GLN B C 1
ATOM 2489 O O . GLN B 1 136 ? -3.463 6.602 19.656 1 98.19 136 GLN B O 1
ATOM 2494 N N . LEU B 1 137 ? -4.102 5.547 17.797 1 97.88 137 LEU B N 1
ATOM 2495 C CA . LEU B 1 137 ? -4.078 6.762 16.984 1 97.88 137 LEU B CA 1
ATOM 2496 C C . LEU B 1 137 ? -5.078 7.785 17.5 1 97.88 137 LEU B C 1
ATOM 2498 O O . LEU B 1 137 ? -4.773 8.977 17.562 1 97.88 137 LEU B O 1
ATOM 2502 N N . ALA B 1 138 ? -6.23 7.32 17.891 1 97.06 138 ALA B N 1
ATOM 2503 C CA . ALA B 1 138 ? -7.254 8.219 18.438 1 97.06 138 ALA B CA 1
ATOM 2504 C C . ALA B 1 138 ? -6.805 8.852 19.75 1 97.06 138 ALA B C 1
ATOM 2506 O O . ALA B 1 138 ? -7.047 10.031 19.984 1 97.06 138 ALA B O 1
ATOM 2507 N N . SER B 1 139 ? -6.164 8.07 20.531 1 97.75 139 SER B N 1
ATOM 2508 C CA . SER B 1 139 ? -5.629 8.594 21.781 1 97.75 139 SER B CA 1
ATOM 2509 C C . SER B 1 139 ? -4.586 9.672 21.531 1 97.75 139 SER B C 1
ATOM 2511 O O . SER B 1 139 ? -4.602 10.727 22.172 1 97.75 139 SER B O 1
ATOM 2513 N N . TRP B 1 140 ? -3.67 9.445 20.578 1 97.38 140 TRP B N 1
ATOM 2514 C CA . TRP B 1 140 ? -2.674 10.445 20.219 1 97.38 140 TRP B CA 1
ATOM 2515 C C . TRP B 1 140 ? -3.338 11.703 19.656 1 97.38 140 TRP B C 1
ATOM 2517 O O . TRP B 1 140 ? -2.91 12.82 19.953 1 97.38 140 TRP B O 1
ATOM 2527 N N . ALA B 1 141 ? -4.367 11.523 18.859 1 95.25 141 ALA B N 1
ATOM 2528 C CA . ALA B 1 141 ? -5.074 12.656 18.266 1 95.25 141 ALA B CA 1
ATOM 2529 C C . ALA B 1 141 ? -5.711 13.523 19.344 1 95.25 141 ALA B C 1
ATOM 2531 O O . ALA B 1 141 ? -5.602 14.75 19.312 1 95.25 141 ALA B O 1
ATOM 2532 N N . HIS B 1 142 ? -6.32 12.875 20.312 1 95.38 142 HIS B N 1
ATOM 2533 C CA . HIS B 1 142 ? -6.938 13.602 21.406 1 95.38 142 HIS B CA 1
ATOM 2534 C C . HIS B 1 142 ? -5.891 14.344 22.234 1 95.38 142 HIS B C 1
ATOM 2536 O O . HIS B 1 142 ? -6.125 15.469 22.672 1 95.38 142 HIS B O 1
ATOM 2542 N N . ALA B 1 143 ? -4.809 13.727 22.438 1 95.94 143 ALA B N 1
ATOM 2543 C CA . ALA B 1 143 ? -3.729 14.367 23.188 1 95.94 143 ALA B CA 1
ATOM 2544 C C . ALA B 1 143 ? -3.189 15.578 22.438 1 95.94 143 ALA B C 1
ATOM 2546 O O . ALA B 1 143 ? -2.912 16.609 23.031 1 95.94 143 ALA B O 1
ATOM 2547 N N . ALA B 1 144 ? -3.018 15.461 21.125 1 93.38 144 ALA B N 1
ATOM 2548 C CA . ALA B 1 144 ? -2.486 16.531 20.297 1 93.38 144 ALA B CA 1
ATOM 2549 C C . ALA B 1 144 ? -3.531 17.625 20.094 1 93.38 144 ALA B C 1
ATOM 2551 O O . ALA B 1 144 ? -3.193 18.812 20.016 1 93.38 144 ALA B O 1
ATOM 2552 N N . PHE B 1 145 ? -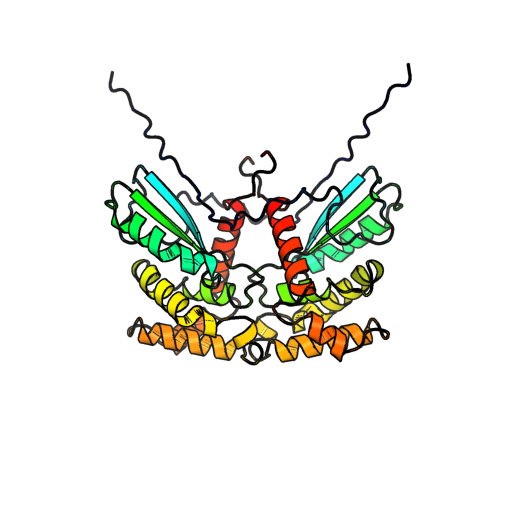4.785 17.172 19.984 1 92.69 145 PHE B N 1
ATOM 2553 C CA . PHE B 1 145 ? -5.914 18.062 19.734 1 92.69 145 PHE B CA 1
ATOM 2554 C C . PHE B 1 145 ? -7.066 17.75 20.688 1 92.69 145 PHE B C 1
ATOM 2556 O O . PHE B 1 145 ? -7.969 16.984 20.344 1 92.69 145 PHE B O 1
ATOM 2563 N N . PRO B 1 146 ? -7.117 18.469 21.75 1 92.69 146 PRO B N 1
ATOM 2564 C CA . PRO B 1 146 ? -8.078 18.094 22.797 1 92.69 146 PRO B CA 1
ATOM 2565 C C . PRO B 1 146 ? -9.523 18.234 22.328 1 92.69 146 PRO B C 1
ATOM 2567 O O . PRO B 1 146 ? -10.422 17.641 22.938 1 92.69 146 PRO B O 1
ATOM 2570 N N . SER B 1 147 ? -9.766 18.969 21.328 1 90.19 147 SER B N 1
ATOM 2571 C CA . SER B 1 147 ? -11.125 19.109 20.812 1 90.19 147 SER B CA 1
ATOM 2572 C C . SER B 1 147 ? -11.57 17.859 20.078 1 90.19 147 SER B C 1
ATOM 2574 O O . SER B 1 147 ? -12.758 17.688 19.797 1 90.19 147 SER B O 1
ATOM 2576 N N . ILE B 1 148 ? -10.688 16.953 19.812 1 91.25 148 ILE B N 1
ATOM 2577 C CA . ILE B 1 148 ? -11.008 15.711 19.109 1 91.25 148 ILE B CA 1
ATOM 2578 C C . ILE B 1 148 ? -11.531 14.672 20.109 1 91.25 148 ILE B C 1
ATOM 2580 O O . ILE B 1 148 ? -10.852 14.352 21.094 1 91.25 148 ILE B O 1
ATOM 2584 N N . ASP B 1 149 ? -12.727 14.25 19.766 1 94.19 149 ASP B N 1
ATOM 2585 C CA . ASP B 1 149 ? -13.297 13.148 20.531 1 94.19 149 ASP B CA 1
ATOM 2586 C C . ASP B 1 149 ? -12.734 11.805 20.078 1 94.19 149 ASP B C 1
ATOM 2588 O O . ASP B 1 149 ? -12.75 11.492 18.891 1 94.19 149 ASP B O 1
ATOM 2592 N N . VAL B 1 150 ? -12.336 11.016 21.062 1 95.94 150 VAL B N 1
ATOM 2593 C CA . VAL B 1 150 ? -11.648 9.766 20.781 1 95.94 150 VAL B CA 1
ATOM 2594 C C . VAL B 1 150 ? -12.586 8.828 20 1 95.94 150 VAL B C 1
ATOM 2596 O O . VAL B 1 150 ? -12.203 8.266 18.984 1 95.94 150 VAL B O 1
ATOM 2599 N N . ALA B 1 151 ? -13.812 8.711 20.453 1 96.88 151 ALA B N 1
ATOM 2600 C CA . ALA B 1 151 ? -14.75 7.789 19.812 1 96.88 151 ALA B CA 1
ATOM 2601 C C . ALA B 1 151 ? -15.062 8.219 18.391 1 96.88 151 ALA B C 1
ATOM 2603 O O . ALA B 1 151 ? -15.125 7.383 17.484 1 96.88 151 ALA B O 1
ATOM 2604 N N . SER B 1 152 ? -15.266 9.539 18.188 1 94.25 152 SER B N 1
ATOM 2605 C CA . SER B 1 152 ? -15.547 10.07 16.859 1 94.25 152 SER B CA 1
ATOM 2606 C C . SER B 1 152 ? -14.359 9.867 15.922 1 94.25 152 SER B C 1
ATOM 2608 O O . SER B 1 152 ? -14.539 9.469 14.766 1 94.25 152 SER B O 1
ATOM 2610 N N . PHE B 1 153 ? -13.211 10.125 16.453 1 94.81 153 PHE B N 1
ATOM 2611 C CA . PHE B 1 153 ? -12.008 9.953 15.633 1 94.81 153 PHE B CA 1
ATOM 2612 C C . PHE B 1 153 ? -11.828 8.484 15.25 1 94.81 153 PHE B C 1
ATOM 2614 O O . PHE B 1 153 ? -11.516 8.18 14.094 1 94.81 153 PHE B O 1
ATOM 2621 N N . ARG B 1 154 ? -12.062 7.531 16.109 1 96.88 154 ARG B N 1
ATOM 2622 C CA . ARG B 1 154 ? -11.938 6.105 15.82 1 96.88 154 ARG B CA 1
ATOM 2623 C C . ARG B 1 154 ? -12.836 5.699 14.656 1 96.88 154 ARG B C 1
ATOM 2625 O O . ARG B 1 154 ? -12.414 4.953 13.773 1 96.88 154 ARG B O 1
ATOM 2632 N N . LYS B 1 155 ? -14.016 6.223 14.664 1 96.19 155 LYS B N 1
ATOM 2633 C CA . LYS B 1 155 ? -14.992 5.855 13.641 1 96.19 155 LYS B CA 1
ATOM 2634 C C . LYS B 1 155 ? -14.508 6.262 12.25 1 96.19 155 LYS B C 1
ATOM 2636 O O . LYS B 1 155 ? -14.773 5.57 11.266 1 96.19 155 LYS B O 1
ATOM 2641 N N . THR B 1 156 ? -13.797 7.391 12.141 1 95.12 156 THR B N 1
ATOM 2642 C CA . THR B 1 156 ? -13.344 7.898 10.852 1 95.12 156 THR B CA 1
ATOM 2643 C C . THR B 1 156 ? -12.242 7.004 10.281 1 95.12 156 THR B C 1
ATOM 2645 O O . THR B 1 156 ? -11.906 7.109 9.102 1 95.12 156 THR B O 1
ATOM 2648 N N . LEU B 1 157 ? -11.672 6.105 11.133 1 96.94 157 LEU B N 1
ATOM 2649 C CA . LEU B 1 157 ? -10.539 5.293 10.711 1 96.94 157 LEU B CA 1
ATOM 2650 C C . LEU B 1 157 ? -10.992 3.898 10.289 1 96.94 157 LEU B C 1
ATOM 2652 O O . LEU B 1 157 ? -10.18 3.084 9.844 1 96.94 157 LEU B O 1
ATOM 2656 N N . LEU B 1 158 ? -12.289 3.652 10.359 1 97.56 158 LEU B N 1
ATOM 2657 C CA . LEU B 1 158 ? -12.82 2.348 9.977 1 97.56 158 LEU B CA 1
ATOM 2658 C C . LEU B 1 158 ? -12.922 2.23 8.461 1 97.56 158 LEU B C 1
ATOM 2660 O O . LEU B 1 158 ? -13.008 3.24 7.758 1 97.56 158 LEU B O 1
ATOM 2664 N N . PRO B 1 159 ? -12.883 0.955 7.965 1 96.62 159 PRO B N 1
ATOM 2665 C CA . PRO B 1 159 ? -13.07 0.757 6.527 1 96.62 159 PRO B CA 1
ATOM 2666 C C . PRO B 1 159 ? -14.438 1.229 6.039 1 96.62 159 PRO B C 1
ATOM 2668 O O . PRO B 1 159 ? -15.43 1.112 6.766 1 96.62 159 PRO B O 1
ATOM 2671 N N . GLY B 1 160 ? -14.453 1.811 4.844 1 95.75 160 GLY B N 1
ATOM 2672 C CA . GLY B 1 160 ? -15.711 2.139 4.195 1 95.75 160 GLY B CA 1
ATOM 2673 C C . GLY B 1 160 ? -16.219 3.52 4.555 1 95.75 160 GLY B C 1
ATOM 2674 O O . GLY B 1 160 ? -17.266 3.953 4.047 1 95.75 160 GLY B O 1
ATOM 2675 N N . THR B 1 161 ? -15.516 4.305 5.41 1 96.06 161 THR B N 1
ATOM 2676 C CA . THR B 1 161 ? -15.93 5.652 5.793 1 96.06 161 THR B CA 1
ATOM 2677 C C . THR B 1 161 ? -15.586 6.656 4.695 1 96.06 161 THR B C 1
ATOM 2679 O O . THR B 1 161 ? -14.922 6.309 3.719 1 96.06 161 THR B O 1
ATOM 2682 N N . ALA B 1 162 ? -16.109 7.898 4.812 1 93.81 162 ALA B N 1
ATOM 2683 C CA . ALA B 1 162 ? -15.75 8.977 3.895 1 93.81 162 ALA B CA 1
ATOM 2684 C C . ALA B 1 162 ? -14.258 9.258 3.932 1 93.81 162 ALA B C 1
ATOM 2686 O O . ALA B 1 162 ? -13.648 9.586 2.904 1 93.81 162 ALA B O 1
ATOM 2687 N N . GLU B 1 163 ? -13.633 9.164 5.125 1 93.56 163 GLU B N 1
ATOM 2688 C CA . GLU B 1 163 ? -12.195 9.375 5.27 1 93.56 163 GLU B CA 1
ATOM 2689 C C . GLU B 1 163 ? -11.406 8.273 4.566 1 93.56 163 GLU B C 1
ATOM 2691 O O . GLU B 1 163 ? -10.352 8.539 3.984 1 93.56 163 GLU B O 1
ATOM 2696 N N . ASP B 1 164 ? -11.883 7.039 4.668 1 95.44 164 ASP B N 1
ATOM 2697 C CA . ASP B 1 164 ? -11.305 5.934 3.91 1 95.44 164 ASP B CA 1
ATOM 2698 C C . ASP B 1 164 ? -11.312 6.23 2.412 1 95.44 164 ASP B C 1
ATOM 2700 O O . ASP B 1 164 ? -10.273 6.18 1.757 1 95.44 164 ASP B O 1
ATOM 2704 N N . GLU B 1 165 ? -12.43 6.656 1.909 1 94.5 165 GLU B N 1
ATOM 2705 C CA . GLU B 1 165 ? -12.57 6.938 0.485 1 94.5 165 GLU B CA 1
ATOM 2706 C C . GLU B 1 165 ? -11.711 8.125 0.067 1 94.5 165 GLU B C 1
ATOM 2708 O O . GLU B 1 165 ? -11.07 8.094 -0.984 1 94.5 165 GLU B O 1
ATOM 2713 N N . LYS B 1 166 ? -11.719 9.172 0.857 1 92.06 166 LYS B N 1
ATOM 2714 C CA . LYS B 1 166 ? -10.891 10.344 0.553 1 92.06 166 LYS B CA 1
ATOM 2715 C C . LYS B 1 166 ? -9.414 9.969 0.498 1 92.06 166 LYS B C 1
ATOM 2717 O O . LYS B 1 166 ? -8.688 10.438 -0.378 1 92.06 166 LYS B O 1
ATOM 2722 N N . THR B 1 167 ? -8.969 9.125 1.393 1 93.94 167 THR B N 1
ATOM 2723 C CA . THR B 1 167 ? -7.578 8.688 1.413 1 93.94 167 THR B CA 1
ATOM 2724 C C . THR B 1 167 ? -7.254 7.863 0.171 1 93.94 167 THR B C 1
ATOM 2726 O O . THR B 1 167 ? -6.176 8.008 -0.408 1 93.94 167 THR B O 1
ATOM 2729 N N . ARG B 1 168 ? -8.164 7.023 -0.282 1 93.25 168 ARG B N 1
ATOM 2730 C CA . ARG B 1 168 ? -7.992 6.281 -1.524 1 93.25 168 ARG B CA 1
ATOM 2731 C C . ARG B 1 168 ? -7.836 7.223 -2.713 1 93.25 168 ARG B C 1
ATOM 2733 O O . ARG B 1 168 ? -6.992 7 -3.584 1 93.25 168 ARG B O 1
ATOM 2740 N N . GLN B 1 169 ? -8.633 8.281 -2.678 1 89.25 169 GLN B N 1
ATOM 2741 C CA . GLN B 1 169 ? -8.562 9.258 -3.756 1 89.25 169 GLN B CA 1
ATOM 2742 C C . GLN B 1 169 ? -7.219 9.984 -3.758 1 89.25 169 GLN B C 1
ATOM 2744 O O . GLN B 1 169 ? -6.637 10.219 -4.82 1 89.25 169 GLN B O 1
ATOM 2749 N N . LEU B 1 170 ? -6.828 10.328 -2.58 1 88.06 170 LEU B N 1
ATOM 2750 C CA . LEU B 1 170 ? -5.527 10.977 -2.479 1 88.06 170 LEU B CA 1
ATOM 2751 C C . LEU B 1 170 ? -4.414 10.055 -2.963 1 88.06 170 LEU B C 1
ATOM 2753 O O . LEU B 1 170 ? -3.492 10.492 -3.652 1 88.06 170 LEU B O 1
ATOM 2757 N N . PHE B 1 171 ? -4.508 8.797 -2.67 1 89.62 171 PHE B N 1
ATOM 2758 C CA . PHE B 1 171 ? -3.527 7.828 -3.139 1 89.62 171 PHE B CA 1
ATOM 2759 C C . PHE B 1 171 ? -3.553 7.727 -4.66 1 89.62 171 PHE B C 1
ATOM 2761 O O . PHE B 1 171 ? -2.5 7.707 -5.301 1 89.62 171 PHE B O 1
ATOM 2768 N N . ARG B 1 172 ? -4.672 7.715 -5.211 1 85 172 ARG B N 1
ATOM 2769 C CA . ARG B 1 172 ? -4.797 7.625 -6.66 1 85 172 ARG B CA 1
ATOM 2770 C C . ARG B 1 172 ? -4.195 8.852 -7.336 1 85 172 ARG B C 1
ATOM 2772 O O . ARG B 1 172 ? -3.57 8.742 -8.391 1 85 172 ARG B O 1
ATOM 2779 N N . TYR B 1 173 ? -4.422 9.984 -6.703 1 81.12 173 TYR B N 1
ATOM 2780 C CA . TYR B 1 173 ? -3.812 11.211 -7.203 1 81.12 173 TYR B CA 1
ATOM 2781 C C . TYR B 1 173 ? -2.291 11.102 -7.211 1 81.12 173 TYR B C 1
ATOM 2783 O O . TYR B 1 173 ? -1.639 11.477 -8.188 1 81.12 173 TYR B O 1
ATOM 2791 N N . THR B 1 174 ? -1.816 10.578 -6.145 1 78.5 174 THR B N 1
ATOM 2792 C CA . THR B 1 174 ? -0.37 10.469 -6 1 78.5 174 THR B CA 1
ATOM 2793 C C . THR B 1 174 ? 0.206 9.508 -7.035 1 78.5 174 THR B C 1
ATOM 2795 O O . THR B 1 174 ? 1.272 9.758 -7.598 1 78.5 174 THR B O 1
ATOM 2798 N N . LEU B 1 175 ? -0.491 8.469 -7.242 1 73.56 175 LEU B N 1
ATOM 2799 C CA . LEU B 1 175 ? -0.048 7.527 -8.258 1 73.56 175 LEU B CA 1
ATOM 2800 C C . LEU B 1 175 ? -0.049 8.18 -9.641 1 73.56 175 LEU B C 1
ATOM 2802 O O . LEU B 1 175 ? 0.88 7.977 -10.43 1 73.56 175 LEU B O 1
ATOM 2806 N N . ALA B 1 176 ? -1.052 8.938 -9.852 1 71.5 176 ALA B N 1
ATOM 2807 C CA . ALA B 1 176 ? -1.228 9.562 -11.156 1 71.5 176 ALA B CA 1
ATOM 2808 C C . ALA B 1 176 ? -0.191 10.656 -11.391 1 71.5 176 ALA B C 1
ATOM 2810 O O . ALA B 1 176 ? 0.171 10.945 -12.531 1 71.5 176 ALA B O 1
ATOM 2811 N N . HIS B 1 177 ? 0.109 11.289 -10.352 1 65.25 177 HIS B N 1
ATOM 2812 C CA . HIS B 1 177 ? 0.956 12.469 -10.5 1 65.25 177 HIS B CA 1
ATOM 2813 C C . HIS B 1 177 ? 2.367 12.20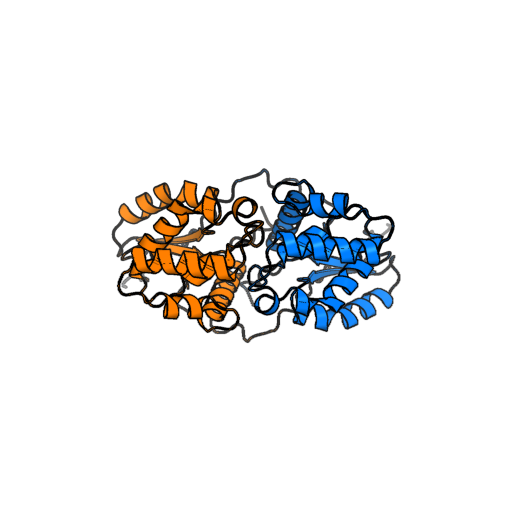3 -9.992 1 65.25 177 HIS B C 1
ATOM 2815 O O . HIS B 1 177 ? 3.287 12.977 -10.266 1 65.25 177 HIS B O 1
ATOM 2821 N N . GLY B 1 178 ? 2.285 11.305 -9.047 1 56.25 178 GLY B N 1
ATOM 2822 C CA . GLY B 1 178 ? 3.6 11.016 -8.5 1 56.25 178 GLY B CA 1
ATOM 2823 C C . GLY B 1 178 ? 4.543 10.383 -9.508 1 56.25 178 GLY B C 1
ATOM 2824 O O . GLY B 1 178 ? 4.129 10.031 -10.617 1 56.25 178 GLY B O 1
ATOM 2825 N N . MET B 1 179 ? 5.91 10.32 -9.156 1 47.16 179 MET B N 1
ATOM 2826 C CA . MET B 1 179 ? 7.133 10.141 -9.938 1 47.16 179 MET B CA 1
ATOM 2827 C C . MET B 1 179 ? 7.082 8.844 -10.734 1 47.16 179 MET B C 1
ATOM 2829 O O . MET B 1 179 ? 7.07 7.754 -10.164 1 47.16 179 MET B O 1
ATOM 2833 N N . VAL B 1 180 ? 5.961 8.703 -11.602 1 42.41 180 VAL B N 1
ATOM 2834 C CA . VAL B 1 180 ? 6.379 7.762 -12.633 1 42.41 180 VAL B CA 1
ATOM 2835 C C . VAL B 1 180 ? 7.883 7.895 -12.875 1 42.41 180 VAL B C 1
ATOM 2837 O O . VAL B 1 180 ? 8.375 8.977 -13.195 1 42.41 180 VAL B O 1
ATOM 2840 N N . LEU B 1 181 ? 8.703 7.246 -12.109 1 38.47 181 LEU B N 1
ATOM 2841 C CA . LEU B 1 181 ? 10.062 7.133 -12.633 1 38.47 181 LEU B CA 1
ATOM 2842 C C . LEU B 1 181 ? 10.062 7.16 -14.156 1 38.47 181 LEU B C 1
ATOM 2844 O O . LEU B 1 181 ? 9.211 6.535 -14.789 1 38.47 181 LEU B O 1
ATOM 2848 N N . SER B 1 182 ? 10.461 8.359 -14.641 1 33.97 182 SER B N 1
ATOM 2849 C CA . SER B 1 182 ? 10.617 8.539 -16.078 1 33.97 182 SER B CA 1
ATOM 2850 C C . SER B 1 182 ? 11.125 7.258 -16.734 1 33.97 182 SER B C 1
ATOM 2852 O O . SER B 1 182 ? 12.125 6.684 -16.312 1 33.97 182 SER B O 1
ATOM 2854 N N . PRO B 1 183 ? 10.273 6.566 -17.5 1 32.53 183 PRO B N 1
ATOM 2855 C CA . PRO B 1 183 ? 10.906 5.562 -18.359 1 32.53 183 PRO B CA 1
ATOM 2856 C C . PRO B 1 183 ? 12.242 6.035 -18.938 1 32.53 183 PRO B C 1
ATOM 2858 O O . PRO B 1 183 ? 13.094 5.215 -19.281 1 32.53 183 PRO B O 1
ATOM 2861 N N . TRP B 1 184 ? 12.312 7.289 -19.609 1 27.78 184 TRP B N 1
ATOM 2862 C CA . TRP B 1 184 ? 13.32 7.781 -20.547 1 27.78 184 TRP B CA 1
ATOM 2863 C C . TRP B 1 184 ? 14.602 8.164 -19.812 1 27.78 184 TRP B C 1
ATOM 2865 O O . TRP B 1 184 ? 15.523 8.719 -20.406 1 27.78 184 TRP B O 1
ATOM 2875 N N . GLY B 1 185 ? 14.812 8.156 -18.5 1 23.58 185 GLY B N 1
ATOM 2876 C CA . GLY B 1 185 ? 16.234 8.469 -18.453 1 23.58 185 GLY B CA 1
ATOM 2877 C C . GLY B 1 185 ? 17.109 7.309 -18.875 1 23.58 185 GLY B C 1
ATOM 2878 O O . GLY B 1 185 ? 16.703 6.148 -18.812 1 23.58 185 GLY B O 1
#

pLDDT: mean 81.89, std 22.91, range [23.58, 98.75]

Secondary structure (DSSP, 8-state):
---------EEEE-------------SS--SEE-TT--TT-SEEEEEEE-TT-HHHHHHHHHHHHHHHTS-TTTEEEEEEE---TTSTTHHHHHHTTS-TT-GGGHHHHHHHHHHTGGGGSTGGGTT--HHHHHHHHHHHHHHH-TTS-HHHHHHHTSTTSHHHHHHHHHHHHHHHHS----TT-/---------EEEE-------------SS--SEE-TT--TT-SEEEEEEE-TT-HHHHHHHHHHHHHHHTS-TTTEEEEEEE---TTSTTHHHHHHTTS-TT-GGGHHHHHHHHHHTGGGGSTGGGTT--HHHHHHHHHHHHHHH-TTS-HHHHHHHTSTTSHHHHHHHHHHHHHHHHS----TT-

Sequence (370 aa):
MMGLLFRAAIFVVLAMLPSSSVGDIPTTTPGFTYKDGLPQAPVQLQVFIDLLCPYSKAAYPALKQLGDAFEGKDFRLTFQVLPLPFHRNAFLAAQSTVHSVGVQSFVPWLETIYANQDKLSNTNTLNTTPNDLITQLASWAHAAFPSIDVASFRKTLLPGTAEDEKTRQLFRYTLAHGMVLSPWGMMGLLFRAAIFVVLAMLPSSSVGDIPTTTPGFTYKDGLPQAPVQLQVFIDLLCPYSKAAYPALKQLGDAFEGKDFRLTFQVLPLPFHRNAFLAAQSTVHSVGVQSFVPWLETIYANQDKLSNTNTLNTTPNDLITQLASWAHAAFPSIDVASFRKTLLPGTAEDEKTRQLFRYTLAHGMVLSPWG

Foldseek 3Di:
DPPPPPPPPPDDDDDPDPPPPPPDPPPDDDFFKDDQADPQAPAEDEDEAQLLDPVSLVCVVVVNVVNVVDDNNHYIYGYQYAQDVQFVCRLLLLLLLLDDVDSVCNVLSSVLSSVCSVCSGCVNCVPPDPLNVLQVSLVSCCVSPVVRDSVVSSVSSDPPHPSSVVSVVSNVSCVVPHPPVPPPD/DPPPPPPPPPDDDDDPDPPPPPPDPPPDDDFFKDDQADPQAPAEDEDEAQLLDPVSLVCVVVVNVVNVVDDNNHYIYGYQHAQDVQFVCRLLLLLLLLDDVDSVCNVLSSVLSSVCSVCSGCVNCVPPDPLNVLQVSLVSCCVSPVVRDSVVSSVSSDPPHPSSVVSVVSNVSCVVPPCPVPPPD

Solvent-accessible surface area (backbone atoms only — not comparable to full-atom values): 20699 Å² total; per-residue (Å²): 136,82,78,78,76,78,77,73,53,57,72,53,70,58,67,86,55,81,78,57,77,79,58,75,75,62,90,62,79,81,64,45,55,51,84,66,33,33,94,77,17,50,36,35,36,47,34,69,34,28,76,66,37,69,65,44,53,66,48,42,64,59,50,51,50,56,54,69,72,46,53,24,70,53,33,19,41,29,40,34,65,42,42,47,32,87,40,50,49,16,33,60,56,48,23,66,62,56,48,83,81,40,73,80,42,44,63,65,48,52,51,52,42,51,74,45,32,68,69,56,30,61,76,68,30,32,85,42,24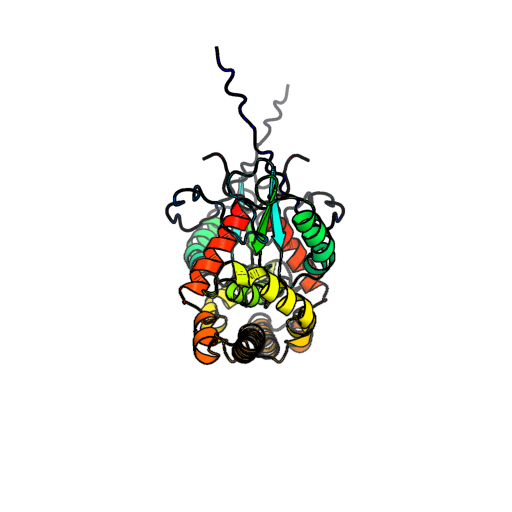,53,52,57,48,41,51,51,52,20,52,50,45,24,72,78,36,72,88,45,52,45,69,64,49,36,57,44,68,36,82,86,29,72,28,38,51,51,40,52,50,46,38,52,47,42,54,45,68,39,77,51,51,67,82,81,114,136,82,78,79,75,78,76,73,56,58,73,52,69,58,67,86,58,82,78,58,75,79,58,77,74,62,91,60,78,80,64,46,54,51,85,66,34,34,94,77,17,49,37,35,37,48,34,70,33,27,75,65,36,68,64,44,54,67,47,40,64,60,52,51,51,56,53,69,71,45,52,26,70,54,32,21,39,28,40,33,65,42,42,46,31,87,42,52,48,15,34,61,56,47,24,65,63,56,49,85,85,40,75,79,43,45,62,65,48,52,50,52,42,51,76,45,31,69,69,57,30,62,76,68,29,33,84,42,25,55,51,56,50,41,51,51,53,18,51,51,44,23,70,77,35,70,87,45,50,46,70,64,48,35,56,45,69,36,83,86,29,72,28,39,51,51,40,52,49,46,38,52,49,42,52,49,67,38,81,47,51,66,80,81,112

Nearest PDB structures (foldseek):
  3gn3-assembly1_A  TM=7.549E-01  e=5.107E-05  Pseudomonas syringae pv. tomato
  3f4t-assembly1_A  TM=7.447E-01  e=1.953E-03  Wolbachia endosymbiont of Drosophila melanogaster
  3f4s-assembly1_A  TM=7.328E-01  e=1.754E-03  Wolbachia endosymbiont of Drosophila melanogaster
  3f4r-assembly1_A  TM=7.516E-01  e=9.238E-03  Wolbachia endosymbiont of Drosophila melanogaster
  5kbc-assembly2_A  TM=6.789E-01  e=3.343E-02  Chlamydia trachomatis A2497

Radius of gyration: 22.38 Å; Cα contacts (8 Å, |Δi|>4): 537; chains: 2; bounding box: 37×77×72 Å